Protein 6D40 (pdb70)

Organism: Homo sapiens (NCBI:txid9606)

Sequence (260 aa):
PSFDCGKPQVEPKKCPVVGGCCVAHPHSWPWQVSLRTRFGMMHFCGGTLISPEWVLTAAHCLEKSPRPSSYKVIILGAHQEVNLEPHVVQEIEVSRLFLEPTRKDIALLKLSSSPAVITDKVIPACLPSPNYVVADRTECFITGWGETQGTFGAGLLKEAQLPVIENKVCCNRYEFLNGRVQSTELCAGHLAGGTDSCQGDSGGPLVCFEKDKYILQGVTSWGLGCARPNKPGVYVRVSRFVTWIEGVMMRNNGRCYKSIPPICFPD

Solvent-accessible surface area: 10588 Å² total; per-residue (Å²): 167,111,58,97,47,0,70,12,92,60,126,23,72,72,13,151,0,8,12,24,26,24,2,75,64,35,0,5,5,0,5,0,0,0,14,49,106,192,29,126,10,23,0,1,0,0,0,16,27,54,65,11,0,0,0,0,13,10,3,11,126,93,22,129,39,38,54,29,2,38,0,1,1,9,9,22,65,30,82,113,61,40,145,80,32,35,107,14,80,1,46,117,31,31,96,12,93,92,225,62,21,0,0,0,0,44,3,63,56,78,5,97,46,44,66,74,4,0,14,3,5,47,9,69,72,92,88,101,7,64,60,131,46,83,1,22,2,2,1,7,6,85,10,96,81,48,134,13,78,29,52,3,2,0,0,42,0,0,2,5,75,29,80,25,0,40,124,176,91,20,0,71,57,70,10,87,74,12,18,1,0,0,3,76,65,88,15,41,28,4,1,0,34,0,1,0,0,0,0,0,0,1,106,59,103,84,69,19,12,0,3,0,0,1,0,2,1,10,14,7,13,121,86,62,52,3,0,0,0,3,17,0,1,101,9,2,97,49,0,79,13,15,48,175,111,70,31,47,24,33,0,5,76,107,61,56,73,83,148,70

Structure (mmCIF, N/CA/C/O backbone):
data_6D40
#
_entry.id   6D40
#
_cell.length_a   85.318
_cell.length_b   41.754
_cell.length_c   78.996
_cell.angle_alpha   90.000
_cell.angle_beta   109.570
_cell.angle_gamma   90.000
#
_symmetry.space_group_name_H-M   'C 1 2 1'
#
loop_
_entity.id
_entity.type
_entity.pdbx_description
1 polymer Plasminogen
2 polymer 'Trypsin inhibitor 1'
3 non-polymer 'SULFATE ION'
4 water water
#
loop_
_atom_site.group_PDB
_atom_site.id
_atom_site.type_symbol
_atom_site.label_atom_id
_atom_site.label_alt_id
_atom_site.label_comp_id
_atom_site.label_asym_id
_atom_site.label_entity_id
_atom_site.label_seq_id
_atom_site.pdbx_PDB_ins_code
_atom_site.Cartn_x
_atom_site.Cartn_y
_atom_site.Cartn_z
_atom_site.occupancy
_atom_site.B_iso_or_equiv
_atom_site.auth_seq_id
_atom_site.auth_comp_id
_atom_site.auth_asym_id
_atom_site.auth_atom_id
_atom_site.pdbx_PDB_model_num
ATOM 1 N N . PRO A 1 1 ? 43.127 11.806 68.764 1.00 63.55 544 PRO A N 1
ATOM 2 C CA . PRO A 1 1 ? 44.178 12.534 69.483 1.00 61.35 544 PRO A CA 1
ATOM 3 C C . PRO A 1 1 ? 44.146 12.238 70.977 1.00 58.28 544 PRO A C 1
ATOM 4 O O . PRO A 1 1 ? 44.065 13.167 71.780 1.00 57.70 544 PRO A O 1
ATOM 8 N N . SER A 1 2 ? 44.205 10.960 71.338 1.00 50.64 545 SER A N 1
ATOM 9 C CA . SER A 1 2 ? 44.139 10.529 72.726 1.00 48.95 545 SER A CA 1
ATOM 10 C C . SER A 1 2 ? 45.533 10.217 73.258 1.00 44.42 545 SER A C 1
ATOM 11 O O . SER A 1 2 ? 46.465 9.935 72.502 1.00 42.63 545 SER A O 1
ATOM 14 N N . PHE A 1 3 ? 45.662 10.265 74.583 1.00 32.79 546 PHE A N 1
ATOM 15 C CA . PHE A 1 3 ? 46.951 10.100 75.245 1.00 30.23 546 PHE A CA 1
ATOM 16 C C . PHE A 1 3 ? 46.805 9.098 76.380 1.00 29.11 546 PHE A C 1
ATOM 17 O O . PHE A 1 3 ? 46.033 9.330 77.316 1.00 29.60 546 PHE A O 1
ATOM 25 N N . ASP A 1 4 ? 47.545 7.993 76.298 1.00 29.95 547 ASP A N 1
ATOM 26 C CA . ASP A 1 4 ? 47.520 6.980 77.347 1.00 29.68 547 ASP A CA 1
ATOM 27 C C . ASP A 1 4 ? 48.106 7.522 78.646 1.00 28.37 547 ASP A C 1
ATOM 28 O O . ASP A 1 4 ? 48.994 8.379 78.649 1.00 26.88 547 ASP A O 1
ATOM 33 N N . CYS A 1 5 ? 47.614 6.992 79.762 1.00 25.79 548 CYS A N 1
ATOM 34 C CA . CYS A 1 5 ? 48.136 7.412 81.056 1.00 24.50 548 CYS A CA 1
ATOM 35 C C . CYS A 1 5 ? 49.617 7.089 81.173 1.00 24.47 548 CYS A C 1
ATOM 36 O O . CYS A 1 5 ? 50.114 6.121 80.596 1.00 25.53 548 CYS A O 1
ATOM 39 N N . GLY A 1 6 ? 50.319 7.902 81.960 1.00 19.90 549 GLY A N 1
ATOM 40 C CA . GLY A 1 6 ? 51.679 7.589 82.352 1.00 19.07 549 GLY A CA 1
ATOM 41 C C . GLY A 1 6 ? 52.755 7.843 81.325 1.00 18.88 549 GLY A C 1
ATOM 42 O O . GLY A 1 6 ? 53.933 7.594 81.622 1.00 18.57 549 GLY A O 1
ATOM 43 N N . LYS A 1 7 ? 52.407 8.347 80.144 1.00 20.24 550 LYS A N 1
ATOM 44 C CA . LYS A 1 7 ? 53.374 8.526 79.057 1.00 20.55 550 LYS A CA 1
ATOM 45 C C . LYS A 1 7 ? 53.552 9.996 78.709 1.00 19.79 550 LYS A C 1
ATOM 46 O O . LYS A 1 7 ? 52.765 10.558 77.924 1.00 20.85 550 LYS A O 1
ATOM 52 N N . PRO A 1 8 ? 54.565 10.658 79.261 1.00 19.14 551 PRO A N 1
ATOM 53 C CA . PRO A 1 8 ? 54.791 12.069 78.937 1.00 18.58 551 PRO A CA 1
ATOM 54 C C . PRO A 1 8 ? 55.088 12.255 77.455 1.00 19.46 551 PRO A C 1
ATOM 55 O O . PRO A 1 8 ? 55.677 11.393 76.802 1.00 20.19 551 PRO A O 1
ATOM 59 N N . GLN A 1 9 ? 54.659 13.399 76.930 1.00 19.36 552 GLN A N 1
ATOM 60 C CA . GLN A 1 9 ? 54.904 13.769 75.543 1.00 20.95 552 GLN A CA 1
ATOM 61 C C . GLN A 1 9 ? 56.145 14.635 75.387 1.00 21.01 552 GLN A C 1
ATOM 62 O O . GLN A 1 9 ? 56.524 14.962 74.251 1.00 22.61 552 GLN A O 1
ATOM 68 N N . VAL A 1 10 ? 56.751 15.034 76.503 1.00 19.73 553 VAL A N 1
ATOM 69 C CA . VAL A 1 10 ? 58.105 15.580 76.560 1.00 19.77 553 VAL A CA 1
ATOM 70 C C . VAL A 1 10 ? 58.859 14.661 77.507 1.00 18.98 553 VAL A C 1
ATOM 71 O O . VAL A 1 10 ? 58.401 14.416 78.627 1.00 17.63 553 VAL A O 1
ATOM 75 N N . GLU A 1 11 ? 59.966 14.105 77.053 1.00 20.87 554 GLU A N 1
ATOM 76 C CA . GLU A 1 11 ? 60.649 13.098 77.861 1.00 20.95 554 GLU A CA 1
ATOM 77 C C . GLU A 1 11 ? 61.269 13.754 79.088 1.00 19.79 554 GLU A C 1
ATOM 78 O O . GLU A 1 11 ? 61.920 14.800 78.960 1.00 19.85 554 GLU A O 1
ATOM 84 N N . PRO A 1 12 ? 61.086 13.185 80.283 1.00 17.91 555 PRO A N 1
ATOM 85 C CA . PRO A 1 12 ? 61.703 13.769 81.482 1.00 17.20 555 PRO A CA 1
ATOM 86 C C . PRO A 1 12 ? 63.221 13.814 81.391 1.00 18.68 555 PRO A C 1
ATOM 87 O O . PRO A 1 12 ? 63.863 12.903 80.860 1.00 20.22 555 PRO A O 1
ATOM 91 N N . LYS A 1 13 ? 63.780 14.888 81.946 1.00 21.30 556 LYS A N 1
ATOM 92 C CA . LYS A 1 13 ? 65.218 15.005 82.141 1.00 22.89 556 LYS A CA 1
ATOM 93 C C . LYS A 1 13 ? 65.699 13.894 83.068 1.00 25.47 556 LYS A C 1
ATOM 94 O O . LYS A 1 13 ? 65.012 13.515 84.022 1.00 25.45 556 LYS A O 1
ATOM 100 N N . LYS A 1 14 ? 66.894 13.373 82.778 1.00 37.27 557 LYS A N 1
ATOM 101 C CA . LYS A 1 14 ? 67.434 12.240 83.530 1.00 43.91 557 LYS A CA 1
ATOM 102 C C . LYS A 1 14 ? 67.628 12.589 85.003 1.00 45.04 557 LYS A C 1
ATOM 103 O O . LYS A 1 14 ? 67.017 11.974 85.885 1.00 48.52 557 LYS A O 1
ATOM 105 N N . CYS A 1 15 ? 68.495 13.565 85.287 1.00 55.30 558 CYS A N 1
ATOM 106 C CA . CYS A 1 15 ? 68.689 14.122 86.622 1.00 56.66 558 CYS A CA 1
ATOM 107 C C . CYS A 1 15 ? 69.125 13.071 87.639 1.00 61.54 558 CYS A C 1
ATOM 108 O O . CYS A 1 15 ? 68.444 12.884 88.655 1.00 65.36 558 CYS A O 1
ATOM 111 N N . PRO A 1 16 ? 70.248 12.369 87.421 1.00 42.21 559 PRO A N 1
ATOM 112 C CA . PRO A 1 16 ? 70.657 11.383 88.428 1.00 43.84 559 PRO A CA 1
ATOM 113 C C . PRO A 1 16 ? 71.167 12.039 89.710 1.00 44.42 559 PRO A C 1
ATOM 114 O O . PRO A 1 16 ? 72.293 12.534 89.725 1.00 45.88 559 PRO A O 1
ATOM 118 N N . VAL A 1 19 ? 61.063 21.128 96.256 1.00 17.33 562 VAL A N 1
ATOM 119 C CA . VAL A 1 19 ? 62.051 20.076 96.078 1.00 18.05 562 VAL A CA 1
ATOM 120 C C . VAL A 1 19 ? 63.442 20.632 96.373 1.00 18.42 562 VAL A C 1
ATOM 121 O O . VAL A 1 19 ? 63.854 21.623 95.767 1.00 18.36 562 VAL A O 1
ATOM 125 N N . VAL A 1 20 ? 64.153 19.999 97.315 1.00 17.60 563 VAL A N 1
ATOM 126 C CA . VAL A 1 20 ? 65.532 20.350 97.651 1.00 19.22 563 VAL A CA 1
ATOM 127 C C . VAL A 1 20 ? 66.462 19.492 96.804 1.00 20.14 563 VAL A C 1
ATOM 128 O O . VAL A 1 20 ? 66.306 18.269 96.748 1.00 20.92 563 VAL A O 1
ATOM 132 N N . GLY A 1 21 ? 67.426 20.116 96.148 1.00 22.95 564 GLY A N 1
ATOM 133 C CA . GLY A 1 21 ? 68.271 19.363 95.244 1.00 24.16 564 GLY A CA 1
ATOM 134 C C . GLY A 1 21 ? 67.520 19.036 93.963 1.00 22.82 564 GLY A C 1
ATOM 135 O O . GLY A 1 21 ? 66.527 19.677 93.609 1.00 21.47 564 GLY A O 1
ATOM 136 N N . GLY A 1 22 ? 67.998 18.005 93.270 1.00 22.41 565 GLY A N 1
ATOM 137 C CA . GLY A 1 22 ? 67.372 17.636 92.013 1.00 21.38 565 GLY A CA 1
ATOM 138 C C . GLY A 1 22 ? 67.620 18.666 90.924 1.00 21.01 565 GLY A C 1
ATOM 139 O O . GLY A 1 22 ? 68.635 19.366 90.909 1.00 22.49 565 GLY A O 1
ATOM 140 N N . CYS A 1 23 ? 66.672 18.759 89.988 1.00 21.70 566 CYS A N 1
ATOM 141 C CA A CYS A 1 23 ? 66.801 19.637 88.828 0.52 22.72 566 CYS A CA 1
ATOM 142 C CA B CYS A 1 23 ? 66.816 19.713 88.904 0.48 22.63 566 CYS A CA 1
ATOM 143 C C . CYS A 1 23 ? 65.446 20.242 88.504 1.00 20.92 566 CYS A C 1
ATOM 144 O O . CYS A 1 23 ? 64.411 19.789 88.991 1.00 20.02 566 CYS A O 1
ATOM 149 N N . VAL A 1 24 ? 65.460 21.244 87.633 1.00 21.02 567 VAL A N 1
ATOM 150 C CA . VAL A 1 24 ? 64.229 21.780 87.062 1.00 19.24 567 VAL A CA 1
ATOM 151 C C . VAL A 1 24 ? 63.789 20.852 85.937 1.00 19.21 567 VAL A C 1
ATOM 152 O O . VAL A 1 24 ? 64.596 20.480 85.077 1.00 19.34 567 VAL A O 1
ATOM 156 N N . ALA A 1 25 ? 62.512 20.477 85.929 1.00 17.10 568 ALA A N 1
ATOM 157 C CA . ALA A 1 25 ? 62.014 19.582 84.891 1.00 16.28 568 ALA A CA 1
ATOM 158 C C . ALA A 1 25 ? 61.968 20.283 83.532 1.00 17.95 568 ALA A C 1
ATOM 159 O O . ALA A 1 25 ? 61.878 21.509 83.434 1.00 18.34 568 ALA A O 1
ATOM 161 N N . HIS A 1 26 ? 62.040 19.479 82.472 1.00 17.34 569 HIS A N 1
ATOM 162 C CA . HIS A 1 26 ? 61.630 19.961 81.161 1.00 18.19 569 HIS A CA 1
ATOM 163 C C . HIS A 1 26 ? 60.152 20.337 81.236 1.00 17.38 569 HIS A C 1
ATOM 164 O O . HIS A 1 26 ? 59.346 19.553 81.758 1.00 16.85 569 HIS A O 1
ATOM 171 N N . PRO A 1 27 ? 59.752 21.497 80.724 1.00 17.24 570 PRO A N 1
ATOM 172 C CA . PRO A 1 27 ? 58.328 21.862 80.812 1.00 17.61 570 PRO A CA 1
ATOM 173 C C . PRO A 1 27 ? 57.446 20.804 80.170 1.00 16.68 570 PRO A C 1
ATOM 174 O O . PRO A 1 27 ? 57.722 20.314 79.072 1.00 17.06 570 PRO A O 1
ATOM 178 N N . HIS A 1 28 ? 56.383 20.441 80.887 1.00 16.72 571 HIS A N 1
ATOM 179 C CA . HIS A 1 28 ? 55.356 19.507 80.431 1.00 16.58 571 HIS A CA 1
ATOM 180 C C . HIS A 1 28 ? 55.830 18.062 80.370 1.00 16.62 571 HIS A C 1
ATOM 181 O O . HIS A 1 28 ? 55.154 17.210 79.786 1.00 16.79 571 HIS A O 1
ATOM 188 N N . SER A 1 29 ? 56.955 17.746 81.012 1.00 13.19 572 SER A N 1
ATOM 189 C CA . SER A 1 29 ? 57.397 16.361 81.066 1.00 14.25 572 SER A CA 1
ATOM 190 C C . SER A 1 29 ? 56.762 15.573 82.204 1.00 13.02 572 SER A C 1
ATOM 191 O O . SER A 1 29 ? 56.943 14.353 82.282 1.00 13.19 572 SER A O 1
ATOM 194 N N . TRP A 1 30 ? 55.973 16.228 83.054 1.00 11.50 573 TRP A N 1
ATOM 195 C CA . TRP A 1 30 ? 55.239 15.567 84.130 1.00 11.22 573 TRP A CA 1
ATOM 196 C C . TRP A 1 30 ? 53.794 16.027 84.039 1.00 11.36 573 TRP A C 1
ATOM 197 O O . TRP A 1 30 ? 53.293 16.775 84.892 1.00 11.46 573 TRP A O 1
ATOM 208 N N . PRO A 1 31 ? 53.084 15.582 83.005 1.00 12.81 574 PRO A N 1
ATOM 209 C CA . PRO A 1 31 ? 51.807 16.229 82.649 1.00 12.51 574 PRO A CA 1
ATOM 210 C C . PRO A 1 31 ? 50.660 15.937 83.593 1.00 13.17 574 PRO A C 1
ATOM 211 O O . PRO A 1 31 ? 49.591 16.552 83.441 1.00 13.53 574 PRO A O 1
ATOM 215 N N . TRP A 1 32 ? 50.827 15.016 84.538 1.00 11.23 575 TRP A N 1
ATOM 216 C CA . TRP A 1 32 ? 49.834 14.772 85.572 1.00 11.11 575 TRP A CA 1
ATOM 217 C C . TRP A 1 32 ? 50.035 15.643 86.800 1.00 11.13 575 TRP A C 1
ATOM 218 O O . TRP A 1 32 ? 49.203 15.585 87.710 1.00 11.44 575 TRP A O 1
ATOM 229 N N . GLN A 1 33 ? 51.103 16.431 86.865 1.00 10.03 576 GLN A N 1
ATOM 230 C CA . GLN A 1 33 ? 51.365 17.221 88.060 1.00 10.29 576 GLN A CA 1
ATOM 231 C C . GLN A 1 33 ? 50.337 18.344 88.168 1.00 11.53 576 GLN A C 1
ATOM 232 O O . GLN A 1 33 ? 50.115 19.096 87.214 1.00 12.61 576 GLN A O 1
ATOM 238 N N . VAL A 1 34 ? 49.735 18.474 89.350 1.00 11.87 577 VAL A N 1
ATOM 239 C CA . VAL A 1 34 ? 48.734 19.488 89.654 1.00 13.55 577 VAL A CA 1
ATOM 240 C C . VAL A 1 34 ? 49.342 20.476 90.641 1.00 14.35 577 VAL A C 1
ATOM 241 O O . VAL A 1 34 ? 50.128 20.094 91.513 1.00 14.36 577 VAL A O 1
ATOM 245 N N . SER A 1 35 ? 48.948 21.742 90.529 1.00 14.24 578 SER A N 1
ATOM 246 C CA . SER A 1 35 ? 49.136 22.727 91.592 1.00 14.38 578 SER A CA 1
ATOM 247 C C . SER A 1 35 ? 47.792 22.985 92.259 1.00 14.52 578 SER A C 1
ATOM 248 O O . SER A 1 35 ? 46.809 23.314 91.587 1.00 15.19 578 SER A O 1
ATOM 251 N N . LEU A 1 36 ? 47.739 22.827 93.574 1.00 17.05 579 LEU A N 1
ATOM 252 C CA . LEU A 1 36 ? 46.515 23.054 94.323 1.00 16.80 579 LEU A CA 1
ATOM 253 C C . LEU A 1 36 ? 46.596 24.427 94.976 1.00 17.99 579 LEU A C 1
ATOM 254 O O . LEU A 1 36 ? 47.622 24.780 95.565 1.00 17.61 579 LEU A O 1
ATOM 259 N N . ARG A 1 37 ? 45.536 25.221 94.823 1.00 19.66 580 ARG A N 1
ATOM 260 C CA . ARG A 1 37 ? 45.532 26.595 95.306 1.00 20.46 580 ARG A CA 1
ATOM 261 C C . ARG A 1 37 ? 44.205 26.884 95.983 1.00 21.01 580 ARG A C 1
ATOM 262 O O . ARG A 1 37 ? 43.211 26.196 95.753 1.00 21.00 580 ARG A O 1
ATOM 270 N N . THR A 1 38 ? 44.194 27.918 96.818 1.00 25.34 581 THR A N 1
ATOM 271 C CA . THR A 1 38 ? 42.927 28.426 97.322 1.00 26.74 581 THR A CA 1
ATOM 272 C C . THR A 1 38 ? 42.292 29.330 96.268 1.00 27.98 581 THR A C 1
ATOM 273 O O . THR A 1 38 ? 42.850 29.551 95.192 1.00 28.59 581 THR A O 1
ATOM 277 N N . ARG A 1 39 ? 41.110 29.868 96.581 1.00 34.73 582 ARG A N 1
ATOM 278 C CA . ARG A 1 39 ? 40.329 30.580 95.571 1.00 36.65 582 ARG A CA 1
ATOM 279 C C . ARG A 1 39 ? 41.063 31.809 95.044 1.00 37.80 582 ARG A C 1
ATOM 280 O O . ARG A 1 39 ? 41.072 32.065 93.834 1.00 38.50 582 ARG A O 1
ATOM 288 N N . PHE A 1 40 ? 41.684 32.583 95.932 1.00 40.95 583 PHE A N 1
ATOM 289 C CA . PHE A 1 40 ? 42.479 33.735 95.527 1.00 44.92 583 PHE A CA 1
ATOM 290 C C . PHE A 1 40 ? 43.941 33.590 95.924 1.00 46.12 583 PHE A C 1
ATOM 291 O O . PHE A 1 40 ? 44.701 34.560 95.828 1.00 48.53 583 PHE A O 1
ATOM 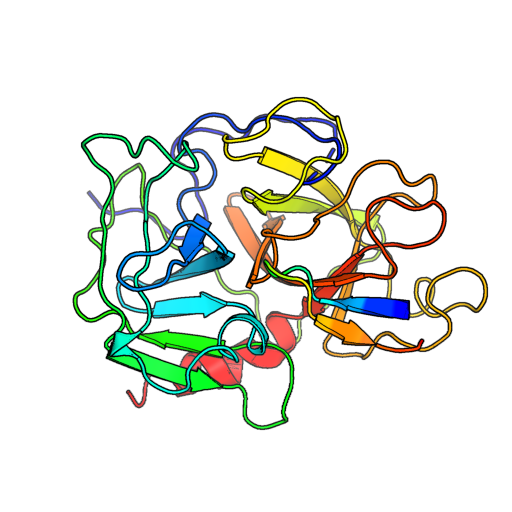299 N N . GLY A 1 41 ? 44.354 32.403 96.366 1.00 42.37 584 GLY A N 1
ATOM 300 C CA . GLY A 1 41 ? 45.673 32.206 96.914 1.00 41.94 584 GLY A CA 1
ATOM 301 C C . GLY A 1 41 ? 46.640 31.577 95.926 1.00 39.05 584 GLY A C 1
ATOM 302 O O . GLY A 1 41 ? 46.306 31.202 94.804 1.00 36.32 584 GLY A O 1
ATOM 303 N N . MET A 1 42 ? 47.875 31.463 96.384 1.00 39.75 585 MET A N 1
ATOM 304 C CA A MET A 1 42 ? 48.938 30.920 95.565 0.50 38.23 585 MET A CA 1
ATOM 305 C CA B MET A 1 42 ? 48.947 30.921 95.575 0.50 38.23 585 MET A CA 1
ATOM 306 C C . MET A 1 42 ? 49.039 29.411 95.767 1.00 34.81 585 MET A C 1
ATOM 307 O O . MET A 1 42 ? 48.236 28.790 96.471 1.00 34.79 585 MET A O 1
ATOM 316 N N . HIS A 1 43 ? 50.029 28.817 95.123 1.00 24.57 586 HIS A N 1
ATOM 317 C CA . HIS A 1 43 ? 50.286 27.397 95.267 1.00 22.53 586 HIS A CA 1
ATOM 318 C C . HIS A 1 43 ? 50.596 27.054 96.723 1.00 22.53 586 HIS A C 1
ATOM 319 O O . HIS A 1 43 ? 51.394 27.734 97.374 1.00 23.69 586 HIS A O 1
ATOM 326 N N . PHE A 1 44 ? 49.975 25.986 97.234 1.00 23.26 587 PHE A N 1
ATOM 327 C CA . PHE A 1 44 ? 50.281 25.512 98.588 1.00 22.37 587 PHE A CA 1
ATOM 328 C C . PHE A 1 44 ? 50.463 24.000 98.709 1.00 21.83 587 PHE A C 1
ATOM 329 O O . PHE A 1 44 ? 50.954 23.543 99.750 1.00 22.67 587 PHE A O 1
ATOM 337 N N . CYS A 1 45 ? 50.074 23.212 97.708 1.00 17.12 588 CYS A N 1
ATOM 338 C CA . CYS A 1 45 ? 50.219 21.763 97.715 1.00 17.12 588 CYS A CA 1
ATOM 339 C C . CYS A 1 45 ? 50.206 21.304 96.265 1.00 15.94 588 CYS A C 1
ATOM 340 O O . CYS A 1 45 ? 49.770 22.033 95.372 1.00 16.33 588 CYS A O 1
ATOM 343 N N . GLY A 1 46 ? 50.702 20.088 96.038 1.00 12.38 589 GLY A N 1
ATOM 344 C CA . GLY A 1 46 ? 50.578 19.431 94.754 1.00 12.02 589 GLY A CA 1
ATOM 345 C C . GLY A 1 46 ? 49.447 18.406 94.710 1.00 11.90 589 GLY A C 1
ATOM 346 O O . GLY A 1 46 ? 48.687 18.211 95.658 1.00 12.04 589 GLY A O 1
ATOM 347 N N . GLY A 1 47 ? 49.324 17.771 93.551 1.00 11.57 590 GLY A N 1
ATOM 348 C CA . GLY A 1 47 ? 48.390 16.678 93.331 1.00 10.68 590 GLY A CA 1
ATOM 349 C C . GLY A 1 47 ? 48.752 15.979 92.038 1.00 9.64 590 GLY A C 1
ATOM 350 O O . GLY A 1 47 ? 49.673 16.387 91.321 1.00 10.18 590 GLY A O 1
ATOM 351 N N . THR A 1 48 ? 48.033 14.895 91.756 1.00 12.11 591 THR A N 1
ATOM 352 C CA . THR A 1 48 ? 48.256 14.099 90.551 1.00 11.62 591 THR A CA 1
ATOM 353 C C . THR A 1 48 ? 46.917 13.867 89.866 1.00 11.33 591 THR A C 1
ATOM 354 O O . THR A 1 48 ? 45.981 13.331 90.479 1.00 11.47 591 THR A O 1
ATOM 358 N N . LEU A 1 49 ? 46.824 14.264 88.602 1.00 12.69 592 LEU A N 1
ATOM 359 C CA . LEU A 1 49 ? 45.649 13.944 87.804 1.00 12.82 592 LEU A CA 1
ATOM 360 C C . LEU A 1 49 ? 45.641 12.447 87.538 1.00 13.24 592 LEU A C 1
ATOM 361 O O . LEU A 1 49 ? 46.626 11.893 87.040 1.00 13.34 592 LEU A O 1
ATOM 366 N N . ILE A 1 50 ? 44.537 11.781 87.869 1.00 15.70 593 ILE A N 1
ATOM 367 C CA . ILE A 1 50 ? 44.420 10.347 87.637 1.00 15.98 593 ILE A CA 1
ATOM 368 C C . ILE A 1 50 ? 43.336 9.990 86.634 1.00 16.76 593 ILE A C 1
ATOM 369 O O . ILE A 1 50 ? 43.283 8.837 86.186 1.00 17.71 593 ILE A O 1
ATOM 374 N N . SER A 1 51 ? 42.493 10.941 86.252 1.00 17.92 594 SER A N 1
ATOM 375 C CA . SER A 1 51 ? 41.503 10.804 85.192 1.00 18.50 594 SER A CA 1
ATOM 376 C C . SER A 1 51 ? 40.990 12.212 84.911 1.00 18.95 594 SER A C 1
ATOM 377 O O . SER A 1 51 ? 41.314 13.135 85.660 1.00 19.23 594 SER A O 1
ATOM 380 N N . PRO A 1 52 ? 40.225 12.445 83.841 1.00 19.95 595 PRO A N 1
ATOM 381 C CA . PRO A 1 52 ? 39.822 13.832 83.549 1.00 20.83 595 PRO A CA 1
ATOM 382 C C . PRO A 1 52 ? 39.099 14.547 84.688 1.00 20.81 595 PRO A C 1
ATOM 383 O O . PRO A 1 52 ? 39.261 15.763 84.837 1.00 21.73 595 PRO A O 1
ATOM 387 N N . GLU A 1 53 ? 38.338 13.849 85.522 1.00 21.21 596 GLU A N 1
ATOM 388 C CA . GLU A 1 53 ? 37.586 14.528 86.568 1.00 21.54 596 GLU A CA 1
ATOM 389 C C . GLU A 1 53 ? 38.184 14.376 87.960 1.00 20.20 596 GLU A C 1
ATOM 390 O O . GLU A 1 53 ? 37.576 14.855 88.923 1.00 21.32 596 GLU A O 1
ATOM 396 N N . TRP A 1 54 ? 39.343 13.736 88.106 1.00 16.51 597 TRP A N 1
ATOM 397 C CA . TRP A 1 54 ? 39.792 13.323 89.432 1.00 16.16 597 TRP A CA 1
ATOM 398 C C . TRP A 1 54 ? 41.265 13.626 89.667 1.00 14.51 597 TRP A C 1
ATOM 399 O O . TRP A 1 54 ? 42.125 13.278 88.849 1.00 14.79 597 TRP A O 1
ATOM 410 N N . VAL A 1 55 ? 41.549 14.234 90.820 1.00 13.87 598 VAL A N 1
ATOM 411 C CA . VAL A 1 55 ? 42.903 14.540 91.259 1.00 13.82 598 VAL A CA 1
ATOM 412 C C . VAL A 1 55 ? 43.136 13.869 92.610 1.00 13.16 598 VAL A C 1
ATOM 413 O O . VAL A 1 55 ? 42.284 13.942 93.502 1.00 13.51 598 VAL A O 1
ATOM 417 N N . LEU A 1 56 ? 44.268 13.194 92.748 1.00 12.58 599 LEU A N 1
ATOM 418 C CA . LEU A 1 56 ? 44.681 12.602 94.016 1.00 12.45 599 LEU A CA 1
ATOM 419 C C . LEU A 1 56 ? 45.655 13.541 94.709 1.00 13.13 599 LEU A C 1
ATOM 420 O O . LEU A 1 56 ? 46.600 14.029 94.084 1.00 12.91 599 LEU A O 1
ATOM 425 N N . THR A 1 57 ? 45.455 13.757 96.004 1.00 13.45 600 THR A N 1
ATOM 426 C CA . THR A 1 57 ? 46.328 14.627 96.792 1.00 13.62 600 THR A CA 1
ATOM 427 C C . THR A 1 57 ? 46.482 14.031 98.190 1.00 14.24 600 THR A C 1
ATOM 428 O O . THR A 1 57 ? 46.013 12.924 98.472 1.00 14.25 600 THR A O 1
ATOM 432 N N . ALA A 1 58 ? 47.163 14.769 99.068 1.00 14.12 601 ALA A N 1
ATOM 433 C CA . ALA A 1 58 ? 47.292 14.395 100.471 1.00 14.55 601 ALA A CA 1
ATOM 434 C C . ALA A 1 58 ? 46.139 15.001 101.254 1.00 15.44 601 ALA A C 1
ATOM 435 O O . ALA A 1 58 ? 45.760 16.154 101.033 1.00 15.66 601 ALA A O 1
ATOM 437 N N . ALA A 1 59 ? 45.599 14.220 102.190 1.00 16.26 602 ALA A N 1
ATOM 438 C CA . ALA A 1 59 ? 44.466 14.692 102.980 1.00 16.80 602 ALA A CA 1
ATOM 439 C C . ALA A 1 59 ? 44.805 15.935 103.800 1.00 17.84 602 ALA A C 1
ATOM 440 O O . ALA A 1 59 ? 43.943 16.795 104.005 1.00 19.13 602 ALA A O 1
ATOM 442 N N . HIS A 1 60 ? 46.049 16.063 104.276 1.00 17.66 603 HIS A N 1
ATOM 443 C CA . HIS A 1 60 ? 46.367 1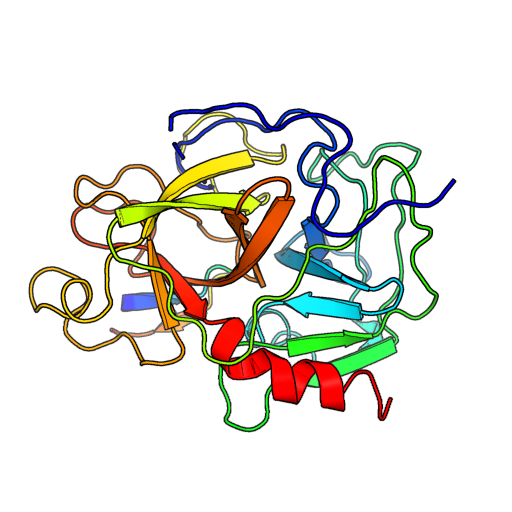7.223 105.105 1.00 18.94 603 HIS A CA 1
ATOM 444 C C . HIS A 1 60 ? 46.361 18.529 104.316 1.00 19.69 603 HIS A C 1
ATOM 445 O O . HIS A 1 60 ? 46.271 19.600 104.929 1.00 20.55 603 HIS A O 1
ATOM 452 N N . CYS A 1 61 ? 46.436 18.461 102.983 1.00 19.46 604 CYS A N 1
ATOM 453 C CA . CYS A 1 61 ? 46.307 19.641 102.138 1.00 19.59 604 CYS A CA 1
ATOM 454 C C . CYS A 1 61 ? 44.903 20.228 102.183 1.00 21.36 604 CYS A C 1
ATOM 455 O O . CYS A 1 61 ? 44.682 21.317 101.638 1.00 22.82 604 CYS A O 1
ATOM 458 N N . LEU A 1 62 ? 43.949 19.529 102.784 1.00 20.97 605 LEU A N 1
ATOM 459 C CA . LEU A 1 62 ? 42.569 19.994 102.833 1.00 21.60 605 LEU A CA 1
ATOM 460 C C . LEU A 1 62 ? 42.152 20.470 104.215 1.00 25.18 605 LEU A C 1
ATOM 461 O O . LEU A 1 62 ? 40.962 20.655 104.459 1.00 25.58 605 LEU A O 1
ATOM 466 N N . GLU A 1 63 ? 43.098 20.686 105.121 1.00 34.24 606 GLU A N 1
ATOM 467 C CA . GLU A 1 63 ? 42.699 21.046 106.473 1.00 37.97 606 GLU A CA 1
ATOM 468 C C . GLU A 1 63 ? 42.409 22.533 106.651 1.00 39.67 606 GLU A C 1
ATOM 469 O O . GLU A 1 63 ? 41.818 22.910 107.666 1.00 43.48 606 GLU A O 1
ATOM 475 N N . LYS A 1 64 ? 42.781 23.382 105.690 1.00 37.22 607 LYS A N 1
ATOM 476 C CA . LYS A 1 64 ? 42.430 24.796 105.796 1.00 39.30 607 LYS A CA 1
ATOM 477 C C . LYS A 1 64 ? 40.927 25.012 105.672 1.00 37.87 607 LYS A C 1
ATOM 478 O O . LYS A 1 64 ? 40.387 25.959 106.258 1.00 41.28 607 LYS A O 1
ATOM 480 N N . SER A 1 65 ? 40.236 24.143 104.939 1.00 30.18 608 SER A N 1
ATOM 481 C CA . SER A 1 65 ? 38.809 24.332 104.716 1.00 31.54 608 SER A CA 1
ATOM 482 C C . SER A 1 65 ? 38.137 23.031 104.292 1.00 29.63 608 SER A C 1
ATOM 483 O O . SER A 1 65 ? 38.635 22.337 103.400 1.00 28.15 608 SER A O 1
ATOM 486 N N . PRO A 1 66 ? 37.001 22.671 104.896 1.00 29.27 609 PRO A N 1
ATOM 487 C CA . PRO A 1 66 ? 36.272 21.474 104.463 1.00 28.67 609 PRO A CA 1
ATOM 488 C C . PRO A 1 66 ? 35.385 21.696 103.245 1.00 28.76 609 PRO A C 1
ATOM 489 O O . PRO A 1 66 ? 34.707 20.754 102.821 1.00 28.56 609 PRO A O 1
ATOM 493 N N . ARG A 1 67 ? 35.382 22.908 102.659 1.00 29.26 610 ARG A N 1
ATOM 494 C CA . ARG A 1 67 ? 34.485 23.250 101.556 1.00 29.83 610 ARG A CA 1
ATOM 495 C C . ARG A 1 67 ? 35.194 23.105 100.216 1.00 27.68 610 ARG A C 1
ATOM 496 O O . ARG A 1 67 ? 36.263 23.702 100.021 1.00 26.71 610 ARG A O 1
ATOM 498 N N . PRO A 1 68 ? 34.620 22.359 99.266 1.00 27.15 611 PRO A N 1
ATOM 499 C CA . PRO A 1 68 ? 35.264 22.226 97.943 1.00 25.37 611 PRO A CA 1
ATOM 500 C C . PRO A 1 68 ? 35.469 23.551 97.222 1.00 25.88 611 PRO A C 1
ATOM 501 O O . PRO A 1 68 ? 36.462 23.713 96.499 1.00 24.41 611 PRO A O 1
ATOM 505 N N . SER A 1 69 ? 34.569 24.514 97.409 1.00 29.64 612 SER A N 1
ATOM 506 C CA . SER A 1 69 ? 34.679 25.802 96.737 1.00 31.03 612 SER A CA 1
ATOM 507 C C . SER A 1 69 ? 35.919 26.581 97.147 1.00 30.00 612 SER A C 1
ATOM 508 O O . SER A 1 69 ? 36.241 27.583 96.498 1.00 30.93 612 SER A O 1
ATOM 511 N N . SER A 1 70 ? 36.610 26.159 98.206 1.00 29.11 613 SER A N 1
ATOM 512 C CA . SER A 1 70 ? 37.814 26.833 98.666 1.00 28.78 613 SER A CA 1
ATOM 513 C C . SER A 1 70 ? 39.023 26.520 97.807 1.00 26.54 613 SER A C 1
ATOM 514 O O . SER A 1 70 ? 40.076 27.127 98.021 1.00 26.36 613 SER A O 1
ATOM 517 N N . TYR A 1 71 ? 38.914 25.573 96.879 1.00 24.14 614 TYR A N 1
ATOM 518 C CA . TYR A 1 71 ? 40.084 25.026 96.204 1.00 22.17 614 TYR A CA 1
ATOM 519 C C . TYR A 1 71 ? 39.948 25.123 94.695 1.00 21.95 614 TYR A C 1
ATOM 520 O O . TYR A 1 71 ? 38.846 25.075 94.146 1.00 22.98 614 TYR A O 1
ATOM 529 N N . LYS A 1 72 ? 41.091 25.257 94.032 1.00 20.12 615 LYS A N 1
ATOM 530 C CA . LYS A 1 72 ? 41.151 25.201 92.580 1.00 20.00 615 LYS A CA 1
ATOM 531 C C . LYS A 1 72 ? 42.422 24.472 92.182 1.00 19.57 615 LYS A C 1
ATOM 532 O O . LYS A 1 72 ? 43.409 24.463 92.926 1.00 19.07 615 LYS A O 1
ATOM 538 N N . VAL A 1 73 ? 42.388 23.842 91.007 1.00 18.77 616 VAL A N 1
ATOM 539 C CA . VAL A 1 73 ? 43.514 23.068 90.507 1.00 18.57 616 VAL A CA 1
ATOM 540 C C . VAL A 1 73 ? 44.039 23.705 89.231 1.00 18.28 616 VAL A C 1
ATOM 541 O O . VAL A 1 73 ? 43.267 24.134 88.363 1.00 18.99 616 VAL A O 1
ATOM 545 N N . ILE A 1 74 ? 45.358 23.790 89.138 1.00 15.54 617 ILE A N 1
ATOM 546 C CA A ILE A 1 74 ? 46.044 24.284 87.951 0.50 15.59 617 ILE A CA 1
ATOM 547 C CA B ILE A 1 74 ? 46.052 24.290 87.959 0.50 15.59 617 ILE A CA 1
ATOM 548 C C . ILE A 1 74 ? 46.721 23.096 87.285 1.00 14.91 617 ILE A C 1
ATOM 549 O O . ILE A 1 74 ? 47.514 22.383 87.919 1.00 14.34 617 ILE A O 1
ATOM 558 N N . LEU A 1 75 ? 46.391 22.866 86.015 1.00 17.46 618 LEU A N 1
ATOM 559 C CA . LEU A 1 75 ? 46.916 21.756 85.233 1.00 16.24 618 LEU A CA 1
ATOM 560 C C . LEU A 1 75 ? 47.703 22.296 84.045 1.00 15.70 618 LEU A C 1
ATOM 561 O O . LEU A 1 75 ? 47.373 23.345 83.479 1.00 16.81 618 LEU A O 1
ATOM 566 N N . GLY A 1 76 ? 48.751 21.570 83.661 1.00 14.72 619 GLY A N 1
ATOM 567 C CA . GLY A 1 76 ? 49.587 21.954 82.530 1.00 15.04 619 GLY A CA 1
ATOM 568 C C . GLY A 1 76 ? 50.637 23.007 82.813 1.00 15.29 619 GLY A C 1
ATOM 569 O O . GLY A 1 76 ? 51.220 23.552 81.866 1.00 16.45 619 GLY A O 1
ATOM 570 N N . ALA A 1 77 ? 50.923 23.284 84.085 1.00 14.51 620 ALA A N 1
ATOM 571 C CA . ALA A 1 77 ? 51.779 24.402 84.447 1.00 15.84 620 ALA A CA 1
ATOM 572 C C . ALA A 1 77 ? 53.248 23.994 84.522 1.00 14.49 620 ALA A C 1
ATOM 573 O O . ALA A 1 77 ? 53.598 22.827 84.710 1.00 13.99 620 ALA A O 1
ATOM 575 N N . HIS A 1 78 ? 54.103 24.991 84.394 1.00 18.41 621 HIS A N 1
ATOM 576 C CA . HIS A 1 78 ? 55.518 24.858 84.699 1.00 17.81 621 HIS A CA 1
ATOM 577 C C . HIS A 1 78 ? 55.982 25.897 85.703 1.00 19.43 621 HIS A C 1
ATOM 578 O O . HIS A 1 78 ? 56.770 25.581 86.607 1.00 18.62 621 HIS A O 1
ATOM 585 N N . GLN A 1 79 ? 55.498 27.124 85.577 1.00 25.03 622 GLN A N 1
ATOM 586 C CA . GLN A 1 79 ? 55.799 28.166 86.542 1.00 25.80 622 GLN A CA 1
ATOM 587 C C . GLN A 1 79 ? 54.902 28.023 87.762 1.00 27.13 622 GLN A C 1
ATOM 588 O O . GLN A 1 79 ? 53.750 27.585 87.670 1.00 28.42 622 GLN A O 1
ATOM 594 N N . GLU A 1 80 ? 55.443 28.401 88.918 1.00 30.79 623 GLU A N 1
ATOM 595 C CA . GLU A 1 80 ? 54.652 28.387 90.141 1.00 33.09 623 GLU A CA 1
ATOM 596 C C . GLU A 1 80 ? 53.699 29.575 90.213 1.00 35.15 623 GLU A C 1
ATOM 597 O O . GLU A 1 80 ? 52.587 29.437 90.734 1.00 36.23 623 GLU A O 1
ATOM 603 N N . VAL A 1 81 ? 54.102 30.737 89.687 1.00 34.86 624 VAL A N 1
ATOM 604 C CA . VAL A 1 81 ? 53.363 31.985 89.851 1.00 36.83 624 VAL A CA 1
ATOM 605 C C . VAL A 1 81 ? 52.865 32.536 88.517 1.00 38.85 624 VAL A C 1
ATOM 606 O O . VAL A 1 81 ? 51.680 32.850 88.367 1.00 39.92 624 VAL A O 1
ATOM 610 N N . ASN A 1 82 ? 53.763 32.682 87.538 1.00 48.30 625 ASN A N 1
ATOM 611 C CA . ASN A 1 82 ? 53.404 33.258 86.238 1.00 51.45 625 ASN A CA 1
ATOM 612 C C . ASN A 1 82 ? 52.904 32.149 85.314 1.00 51.39 625 ASN A C 1
ATOM 613 O O . ASN A 1 82 ? 53.635 31.613 84.480 1.00 52.08 625 ASN A O 1
ATOM 618 N N . LEU A 1 83 ? 51.618 31.823 85.451 1.00 48.72 626 LEU A N 1
ATOM 619 C CA . LEU A 1 83 ? 51.045 30.710 84.700 1.00 47.13 626 LEU A CA 1
ATOM 620 C C . LEU A 1 83 ? 51.064 30.982 83.200 1.00 47.05 626 LEU A C 1
ATOM 621 O O . LEU A 1 83 ? 50.780 32.092 82.746 1.00 48.94 626 LEU A O 1
ATOM 626 N N . GLU A 1 84 ? 51.397 29.944 82.434 1.00 38.30 627 GLU A N 1
ATOM 627 C CA . GLU A 1 84 ? 51.462 30.045 80.989 1.00 39.66 627 GLU A CA 1
ATOM 628 C C . GLU A 1 84 ? 50.067 30.279 80.412 1.00 38.82 627 GLU A C 1
ATOM 629 O O . GLU A 1 84 ? 49.057 30.055 81.086 1.00 36.81 627 GLU A O 1
ATOM 631 N N . PRO A 1 85 ? 49.986 30.738 79.159 1.00 42.97 628 PRO A N 1
ATOM 632 C CA . PRO A 1 85 ? 48.663 31.008 78.572 1.00 42.49 628 PRO A CA 1
ATOM 633 C C . PRO A 1 85 ? 47.743 29.798 78.517 1.00 40.23 628 PRO A C 1
ATOM 634 O O . PRO A 1 85 ? 46.534 29.942 78.729 1.00 44.63 628 PRO A O 1
ATOM 638 N N . HIS A 1 86 ? 48.276 28.609 78.252 1.00 33.08 629 HIS A N 1
ATOM 639 C CA . HIS A 1 86 ? 47.454 27.439 77.969 1.00 32.80 629 HIS A CA 1
ATOM 640 C C . HIS A 1 86 ? 47.075 26.626 79.204 1.00 31.40 629 HIS A C 1
ATOM 641 O O . HIS A 1 86 ? 46.444 25.576 79.057 1.00 30.78 629 HIS A O 1
ATOM 643 N N . VAL A 1 87 ? 47.430 27.077 80.410 1.00 25.03 630 VAL A N 1
ATOM 644 C CA A VAL A 1 87 ? 47.144 26.287 81.602 0.50 23.62 630 VAL A CA 1
ATOM 645 C CA B VAL A 1 87 ? 47.148 26.315 81.622 0.50 23.63 630 VAL A CA 1
ATOM 646 C C . VAL A 1 87 ? 45.641 26.217 81.843 1.00 24.32 630 VAL A C 1
ATOM 647 O O . VAL A 1 87 ? 44.885 27.143 81.529 1.00 25.61 630 VAL A O 1
ATOM 654 N N . GLN A 1 88 ? 45.200 25.087 82.390 1.00 21.67 631 GLN A N 1
ATOM 655 C CA . GLN A 1 88 ? 43.805 24.875 82.743 1.00 21.76 631 GLN A CA 1
ATOM 656 C C . GLN A 1 88 ? 43.638 25.123 84.232 1.00 22.30 631 GLN A C 1
ATOM 657 O O . GLN A 1 88 ? 44.356 24.538 85.041 1.00 22.21 631 GLN A O 1
ATOM 663 N N . GLU A 1 89 ? 42.697 25.990 84.590 1.00 24.63 632 GLU A N 1
ATOM 664 C CA . GLU A 1 89 ? 42.349 26.251 85.980 1.00 24.35 632 GLU A CA 1
ATOM 665 C C . GLU A 1 89 ? 40.919 25.777 86.178 1.00 24.48 632 GLU A C 1
ATOM 666 O O . GLU A 1 89 ? 40.016 26.210 85.453 1.00 25.41 632 GLU A O 1
ATOM 672 N N . ILE A 1 90 ? 40.716 24.871 87.131 1.00 21.87 633 ILE A N 1
ATOM 673 C CA . ILE A 1 90 ? 39.425 24.212 87.316 1.00 21.68 633 ILE A CA 1
ATOM 674 C C . ILE A 1 90 ? 39.062 24.206 88.796 1.00 21.70 633 ILE A C 1
ATOM 675 O O . ILE A 1 90 ? 39.852 23.761 89.638 1.00 21.03 633 ILE A O 1
ATOM 680 N N . GLU A 1 91 ? 37.856 24.674 89.110 1.00 25.79 634 GLU A N 1
ATOM 681 C CA . GLU A 1 91 ? 37.361 24.660 90.478 1.00 26.51 634 GLU A CA 1
ATOM 682 C C . GLU A 1 91 ? 37.078 23.228 90.922 1.00 25.68 634 GLU A C 1
ATOM 683 O O . GLU A 1 91 ? 36.737 22.360 90.120 1.00 26.64 634 GLU A O 1
ATOM 689 N N . VAL A 1 92 ? 37.234 22.979 92.216 1.00 25.72 635 VAL A N 1
ATOM 690 C CA . VAL A 1 92 ? 36.935 21.671 92.788 1.00 25.39 635 VAL A CA 1
ATOM 691 C C . VAL A 1 92 ? 35.475 21.628 93.218 1.00 27.19 635 VAL A C 1
ATOM 692 O O . VAL A 1 92 ? 34.959 22.579 93.821 1.00 27.93 635 VAL A O 1
ATOM 696 N N . SER A 1 93 ? 34.799 20.515 92.923 1.00 24.73 636 SER A N 1
ATOM 697 C CA . SER A 1 93 ? 33.393 20.364 93.284 1.00 26.95 636 SER A CA 1
ATOM 698 C C . SER A 1 93 ? 33.135 19.438 94.461 1.00 27.55 636 SER A C 1
ATOM 699 O O . SER A 1 93 ? 32.127 19.621 95.145 1.00 29.51 636 SER A O 1
ATOM 702 N N . ARG A 1 94 ? 34.002 18.455 94.715 1.00 24.95 637 ARG A N 1
ATOM 703 C CA . ARG A 1 94 ? 33.816 17.516 95.816 1.00 25.39 637 ARG A CA 1
ATOM 704 C C . ARG A 1 94 ? 35.166 17.110 96.393 1.00 23.40 637 ARG A C 1
ATOM 705 O O . ARG A 1 94 ? 36.179 17.075 95.689 1.00 21.90 637 ARG A O 1
ATOM 713 N N . LEU A 1 95 ? 35.163 16.793 97.687 1.00 22.28 638 LEU A N 1
ATOM 714 C CA . LEU A 1 95 ? 36.323 16.304 98.420 1.00 20.98 638 LEU A CA 1
ATOM 715 C C . LEU A 1 95 ? 35.980 14.960 99.049 1.00 21.48 638 LEU A C 1
ATOM 716 O O . LEU A 1 95 ? 34.935 14.827 99.700 1.00 23.25 638 LEU A O 1
ATOM 721 N N . PHE A 1 96 ? 36.868 13.976 98.887 1.00 20.74 639 PHE A N 1
ATOM 722 C CA . PHE A 1 96 ? 36.695 12.649 99.478 1.00 21.28 639 PHE A CA 1
ATOM 723 C C . PHE A 1 96 ? 37.976 12.258 100.198 1.00 20.23 639 PHE A C 1
ATOM 724 O O . PHE A 1 96 ? 38.986 11.982 99.554 1.00 18.73 639 PHE A O 1
ATOM 732 N N . LEU A 1 97 ? 37.935 12.194 101.521 1.00 24.92 640 LEU A N 1
ATOM 733 C CA . LEU A 1 97 ? 39.103 11.783 102.283 1.00 24.31 640 LEU A CA 1
ATOM 734 C C . LEU A 1 97 ? 39.085 10.273 102.499 1.00 24.84 640 LEU A C 1
ATOM 735 O O . LEU A 1 97 ? 38.027 9.659 102.650 1.00 27.02 640 LEU A O 1
ATOM 740 N N . GLU A 1 98 ? 40.269 9.681 102.530 1.00 21.38 641 GLU A N 1
ATOM 741 C CA . GLU A 1 98 ? 40.367 8.241 102.718 1.00 21.78 641 GLU A CA 1
ATOM 742 C C . GLU A 1 98 ? 39.776 7.850 104.077 1.00 23.89 641 GLU A C 1
ATOM 743 O O . GLU A 1 98 ? 40.053 8.511 105.089 1.00 24.54 641 GLU A O 1
ATOM 749 N N . PRO A 1 99 ? 38.957 6.796 104.142 1.00 24.08 642 PRO A N 1
ATOM 750 C CA . PRO A 1 99 ? 38.113 6.586 105.330 1.00 25.90 642 PRO A CA 1
ATOM 751 C C . PRO A 1 99 ? 38.808 6.001 106.550 1.00 27.45 642 PRO A C 1
ATOM 752 O O . PRO A 1 99 ? 38.217 6.040 107.637 1.00 30.36 642 PRO A O 1
ATOM 756 N N . THR A 1 100 ? 40.007 5.434 106.427 1.00 26.97 643 THR A N 1
ATOM 757 C CA . THR A 1 100 ? 40.754 4.982 107.595 1.00 26.58 643 THR A CA 1
ATOM 758 C C . THR A 1 100 ? 41.724 6.038 108.119 1.00 26.18 643 THR A C 1
ATOM 759 O O . THR A 1 100 ? 42.620 5.712 108.911 1.00 26.66 643 THR A O 1
ATOM 763 N N . ARG A 1 101 ? 41.543 7.294 107.708 1.00 21.88 644 ARG A N 1
ATOM 764 C CA . ARG A 1 101 ? 42.292 8.456 108.186 1.00 21.01 644 ARG A CA 1
ATOM 765 C C . ARG A 1 101 ? 43.726 8.500 107.692 1.00 19.93 644 ARG A C 1
ATOM 766 O O . ARG A 1 101 ? 44.568 9.188 108.285 1.00 19.91 644 ARG A O 1
ATOM 774 N N . LYS A 1 102 ? 44.025 7.801 106.606 1.00 20.26 645 LYS A N 1
ATOM 775 C CA . LYS A 1 102 ? 45.347 7.923 106.020 1.00 19.31 645 LYS A CA 1
ATOM 776 C C . LYS A 1 102 ? 45.436 9.215 105.210 1.00 18.62 645 LYS A C 1
ATOM 777 O O . LYS A 1 102 ? 44.427 9.825 104.849 1.00 18.68 645 LYS A O 1
ATOM 783 N N . ASP A 1 103 ? 46.666 9.631 104.908 1.00 16.90 646 ASP A N 1
ATOM 784 C CA . ASP A 1 103 ? 46.910 10.982 104.396 1.00 16.43 646 ASP A CA 1
ATOM 785 C C . ASP A 1 103 ? 46.727 11.075 102.878 1.00 16.77 646 ASP A C 1
ATOM 786 O O . ASP A 1 103 ? 47.614 11.504 102.148 1.00 15.73 646 ASP A O 1
ATOM 791 N N . ILE A 1 104 ? 45.540 10.697 102.402 1.00 16.90 647 ILE A N 1
ATOM 792 C CA . ILE A 1 104 ? 45.279 10.670 100.967 1.00 16.53 647 ILE A CA 1
ATOM 793 C C . ILE A 1 104 ? 43.821 11.046 100.743 1.00 16.14 647 ILE A C 1
ATOM 794 O O . ILE A 1 104 ? 42.951 10.734 101.563 1.00 17.12 647 ILE A O 1
ATOM 799 N N . ALA A 1 105 ? 43.564 11.741 99.628 1.00 16.09 648 ALA A N 1
ATOM 800 C CA . ALA A 1 105 ? 42.251 12.314 99.348 1.00 16.83 648 ALA A CA 1
ATOM 801 C C . ALA A 1 105 ? 42.059 12.466 97.849 1.00 15.71 648 ALA A C 1
ATOM 802 O O . ALA A 1 105 ? 43.019 12.604 97.091 1.00 15.50 648 ALA A O 1
ATOM 804 N N . LEU A 1 106 ? 40.799 12.471 97.434 1.00 15.87 649 LEU A N 1
ATOM 805 C CA . LEU A 1 106 ? 40.426 12.692 96.044 1.00 15.72 649 LEU A CA 1
ATOM 806 C C . LEU A 1 106 ? 39.669 14.006 95.913 1.00 16.82 649 LEU A C 1
ATOM 807 O O . LEU A 1 106 ? 38.811 14.329 96.747 1.00 17.42 649 LEU A O 1
ATOM 812 N N . LEU A 1 107 ? 39.981 14.746 94.853 1.00 16.75 650 LEU A N 1
ATOM 813 C CA . LEU A 1 107 ? 39.251 15.942 94.463 1.00 17.12 650 LEU A CA 1
ATOM 814 C C . LEU A 1 107 ? 38.503 15.636 93.178 1.00 18.15 650 LEU A C 1
ATOM 815 O O . LEU A 1 107 ? 39.106 15.173 92.206 1.00 17.40 650 LEU A O 1
ATOM 820 N N . LYS A 1 108 ? 37.191 15.855 93.180 1.00 19.80 651 LYS A N 1
ATOM 821 C CA . LYS A 1 108 ? 36.449 15.825 91.930 1.00 20.80 651 LYS A CA 1
ATOM 822 C C . LYS A 1 108 ? 36.443 17.223 91.336 1.00 22.30 651 LYS A C 1
ATOM 823 O O . LYS A 1 108 ? 36.117 18.197 92.027 1.00 22.49 651 LYS A O 1
ATOM 829 N N . LEU A 1 109 ? 36.787 17.316 90.054 1.00 21.33 652 LEU A N 1
ATOM 830 C CA . LEU A 1 109 ? 36.828 18.597 89.375 1.00 22.45 652 LEU A CA 1
ATOM 831 C C . LEU A 1 109 ? 35.442 18.983 88.870 1.00 23.96 652 LEU A C 1
ATOM 832 O O . LEU A 1 109 ? 34.646 18.133 88.462 1.00 25.51 652 LEU A O 1
ATOM 837 N N . SER A 1 110 ? 35.168 20.292 88.880 1.00 24.08 653 SER A N 1
ATOM 838 C CA A SER A 1 110 ? 33.860 20.808 88.485 0.51 26.31 653 SER A CA 1
ATOM 839 C CA B SER A 1 110 ? 33.843 20.766 88.495 0.49 26.31 653 SER A CA 1
ATOM 840 C C . SER A 1 110 ? 33.558 20.584 87.008 1.00 26.99 653 SER A C 1
ATOM 841 O O . SER A 1 110 ? 32.385 20.606 86.612 1.00 29.17 653 SER A O 1
ATOM 846 N N . SER A 1 111 ? 34.588 20.405 86.185 1.00 28.07 654 SER A N 1
ATOM 847 C CA . SER A 1 111 ? 34.452 20.068 84.777 1.00 28.38 654 SER A CA 1
ATOM 848 C C . SER A 1 111 ? 35.642 19.192 84.430 1.00 26.44 654 SER A C 1
ATOM 849 O O . SER A 1 111 ? 36.684 19.284 85.090 1.00 24.49 654 SER A O 1
ATOM 852 N N . PRO A 1 112 ? 35.516 18.309 83.442 1.00 27.12 655 PRO A N 1
ATOM 853 C CA . PRO A 1 112 ? 36.643 17.429 83.114 1.00 25.93 655 PRO A CA 1
ATOM 854 C C . PRO A 1 112 ? 37.792 18.225 82.520 1.00 24.41 655 PRO A C 1
ATOM 855 O O . PRO A 1 112 ? 37.592 19.090 81.658 1.00 26.16 655 PRO A O 1
ATOM 859 N N . ALA A 1 113 ? 39.000 17.917 82.988 1.00 21.79 656 ALA A N 1
ATOM 860 C CA . ALA A 1 113 ? 40.199 18.430 82.347 1.00 21.02 656 ALA A CA 1
ATOM 861 C C . ALA A 1 113 ? 40.215 17.989 80.893 1.00 21.82 656 ALA A C 1
ATOM 862 O O . ALA A 1 113 ? 39.790 16.879 80.558 1.00 23.15 656 ALA A O 1
ATOM 864 N N . VAL A 1 114 ? 40.685 18.872 80.018 1.00 21.67 657 VAL A N 1
ATOM 865 C CA . VAL A 1 114 ? 40.889 18.502 78.623 1.00 22.53 657 VAL A CA 1
ATOM 866 C C . VAL A 1 114 ? 42.245 17.821 78.529 1.00 21.15 657 VAL A C 1
ATOM 867 O O . VAL A 1 114 ? 43.254 18.354 79.006 1.00 20.95 657 VAL A O 1
ATOM 871 N N . ILE A 1 115 ? 42.265 16.616 77.980 1.00 21.63 658 ILE A N 1
ATOM 872 C CA . ILE A 1 115 ? 43.496 15.835 77.896 1.00 20.43 658 ILE A CA 1
ATOM 873 C C . ILE A 1 115 ? 44.250 16.241 76.635 1.00 20.64 658 ILE A C 1
ATOM 874 O O . ILE A 1 115 ? 43.718 16.147 75.521 1.00 22.07 658 ILE A O 1
ATOM 879 N N . THR A 1 116 ? 45.474 16.739 76.816 1.00 19.53 659 THR A N 1
ATOM 880 C CA . THR A 1 116 ? 46.284 17.303 75.743 1.00 19.89 659 THR A CA 1
ATOM 881 C C . THR A 1 116 ? 47.699 16.766 75.893 1.00 19.29 659 THR A C 1
ATOM 882 O O . THR A 1 116 ? 48.000 16.012 76.825 1.00 18.84 659 THR A O 1
ATOM 886 N N . ASP A 1 117 ? 48.592 17.215 75.010 1.00 21.60 660 ASP A N 1
ATOM 887 C CA . ASP A 1 117 ? 49.999 16.841 75.116 1.00 20.59 660 ASP A CA 1
ATOM 888 C C . ASP A 1 117 ? 50.655 17.372 76.384 1.00 20.36 660 ASP A C 1
ATOM 889 O O . ASP A 1 117 ? 51.765 16.940 76.707 1.00 20.06 660 ASP A O 1
ATOM 894 N N . LYS A 1 118 ? 49.990 18.265 77.124 1.00 18.43 661 LYS A N 1
ATOM 895 C CA . LYS A 1 118 ? 50.542 18.827 78.347 1.00 17.58 661 LYS A CA 1
ATOM 896 C C . LYS A 1 118 ? 49.751 18.476 79.603 1.00 17.27 661 LYS A C 1
ATOM 897 O O . LYS A 1 118 ? 50.197 18.812 80.710 1.00 16.88 661 LYS A O 1
ATOM 903 N N . VAL A 1 119 ? 48.602 17.817 79.470 1.00 16.30 662 VAL A N 1
ATOM 904 C CA . VAL A 1 119 ? 47.740 17.458 80.598 1.00 15.77 662 VAL A CA 1
ATOM 905 C C . VAL A 1 119 ? 47.289 16.025 80.351 1.00 15.72 662 VAL A C 1
ATOM 906 O O . VAL A 1 119 ? 46.455 15.777 79.470 1.00 16.79 662 VAL A O 1
ATOM 910 N N . ILE A 1 120 ? 47.861 15.081 81.098 1.00 15.20 663 ILE A N 1
ATOM 911 C CA . ILE A 1 120 ? 47.673 13.647 80.874 1.00 16.02 663 ILE A CA 1
ATOM 912 C C . ILE A 1 120 ? 47.670 12.986 82.243 1.00 15.43 663 ILE A C 1
ATOM 913 O O . ILE A 1 120 ? 48.499 13.348 83.092 1.00 14.70 663 ILE A O 1
ATOM 918 N N . PRO A 1 121 ? 46.773 12.044 82.527 1.00 15.68 664 PRO A N 1
ATOM 919 C CA . PRO A 1 121 ? 46.782 11.422 83.854 1.00 15.62 664 PRO A CA 1
ATOM 920 C C . PRO A 1 121 ? 47.941 10.452 84.031 1.00 15.61 664 PRO A C 1
ATOM 921 O O . PRO A 1 121 ? 48.522 9.926 83.077 1.00 15.74 664 PRO A O 1
ATOM 925 N N . ALA A 1 122 ? 48.301 10.257 85.296 1.00 16.39 665 ALA A N 1
ATOM 926 C CA . ALA A 1 122 ? 49.208 9.196 85.686 1.00 15.77 665 ALA A CA 1
ATOM 927 C C . ALA A 1 122 ? 48.458 7.871 85.724 1.00 16.77 665 ALA A C 1
ATOM 928 O O . ALA A 1 122 ? 47.228 7.831 85.812 1.00 18.61 665 ALA A O 1
ATOM 930 N N . CYS A 1 123 ? 49.210 6.778 85.642 1.00 20.71 666 CYS A N 1
ATOM 931 C CA . CYS A 1 123 ? 48.646 5.441 85.763 1.00 21.01 666 CYS A CA 1
ATOM 932 C C . CYS A 1 123 ? 48.677 4.986 87.210 1.00 20.75 666 CYS A C 1
ATOM 933 O O . CYS A 1 123 ? 49.670 5.189 87.908 1.00 21.02 666 CYS A O 1
ATOM 936 N N . LEU A 1 124 ? 47.607 4.318 87.638 1.00 20.22 667 LEU A N 1
ATOM 937 C CA . LEU A 1 124 ? 47.567 3.738 88.976 1.00 20.29 667 LEU A CA 1
ATOM 938 C C . LEU A 1 124 ? 48.225 2.356 88.988 1.00 21.38 667 LEU A C 1
ATOM 939 O O . LEU A 1 124 ? 48.243 1.654 87.968 1.00 22.84 667 LEU A O 1
ATOM 944 N N . PRO A 1 125 ? 48.785 1.948 90.122 1.00 20.96 668 PRO A N 1
ATOM 945 C CA . PRO A 1 125 ? 49.411 0.628 90.218 1.00 22.66 668 PRO A CA 1
ATOM 946 C C . PRO A 1 125 ? 48.362 -0.449 90.459 1.00 23.68 668 PRO A C 1
ATOM 947 O O . PRO A 1 125 ? 47.191 -0.175 90.733 1.00 23.19 668 PRO A O 1
ATOM 951 N N . SER A 1 126 ? 48.808 -1.694 90.342 1.00 30.69 669 SER A N 1
ATOM 952 C CA . SER A 1 126 ? 47.965 -2.806 90.740 1.00 33.52 669 SER A CA 1
ATOM 953 C C . SER A 1 126 ? 47.741 -2.753 92.251 1.00 31.76 669 SER A C 1
ATOM 954 O O . SER A 1 126 ? 48.620 -2.311 93.000 1.00 31.00 669 SER A O 1
ATOM 957 N N . PRO A 1 127 ? 46.559 -3.160 92.717 1.00 31.32 670 PRO A N 1
ATOM 958 C CA . PRO A 1 127 ? 46.263 -3.097 94.154 1.00 31.02 670 PRO A CA 1
ATOM 959 C C . PRO A 1 127 ? 47.308 -3.834 94.981 1.00 31.84 670 PRO A C 1
ATOM 960 O O . PRO A 1 127 ? 47.681 -4.968 94.678 1.00 34.33 670 PRO A O 1
ATOM 964 N N . ASN A 1 128 ? 47.806 -3.151 96.013 1.00 30.66 671 ASN A N 1
ATOM 965 C CA . ASN A 1 128 ? 48.680 -3.691 97.054 1.00 31.83 671 ASN A CA 1
ATOM 966 C C . ASN A 1 128 ? 50.091 -4.025 96.580 1.00 31.59 671 ASN A C 1
ATOM 967 O O . ASN A 1 128 ? 50.848 -4.669 97.316 1.00 33.84 671 ASN A O 1
ATOM 972 N N . TYR A 1 129 ? 50.474 -3.581 95.385 1.00 31.54 672 TYR A N 1
ATOM 973 C CA . TYR A 1 129 ? 51.839 -3.747 94.901 1.00 32.75 672 TYR A CA 1
ATOM 974 C C . TYR A 1 129 ? 52.824 -3.069 95.848 1.00 32.07 672 TYR A C 1
ATOM 975 O O . TYR A 1 129 ? 52.559 -1.984 96.371 1.00 29.06 672 TYR A O 1
ATOM 984 N N . VAL A 1 130 ? 53.970 -3.712 96.075 1.00 32.57 673 VAL A N 1
ATOM 985 C CA . VAL A 1 130 ? 55.019 -3.170 96.939 1.00 32.75 673 VAL A CA 1
ATOM 986 C C . VAL A 1 130 ? 56.239 -2.848 96.083 1.00 30.86 673 VAL A C 1
ATOM 987 O O . VAL A 1 130 ? 56.871 -3.753 95.525 1.00 33.91 673 VAL A O 1
ATOM 991 N N . VAL A 1 131 ? 56.581 -1.557 95.998 1.00 22.65 674 VAL A N 1
ATOM 992 C CA . VAL A 1 131 ? 57.781 -1.141 95.279 1.00 23.23 674 VAL A CA 1
ATOM 993 C C . VAL A 1 131 ? 59.016 -1.712 95.962 1.00 24.54 674 VAL A C 1
ATOM 994 O O . VAL A 1 131 ? 59.201 -1.562 97.176 1.00 24.84 674 VAL A O 1
ATOM 998 N N . ALA A 1 132 ? 59.886 -2.344 95.175 1.00 25.36 675 ALA A N 1
ATOM 999 C CA . ALA A 1 132 ? 61.043 -3.038 95.730 1.00 27.07 675 ALA A CA 1
ATOM 1000 C C . ALA A 1 132 ? 62.094 -2.060 96.258 1.00 25.80 675 ALA A C 1
ATOM 1001 O O . ALA A 1 132 ? 62.220 -0.928 95.787 1.00 24.48 675 ALA A O 1
ATOM 1003 N N . ASP A 1 133 ? 62.852 -2.517 97.257 1.00 28.76 676 ASP A N 1
ATOM 1004 C CA . ASP A 1 133 ? 63.955 -1.737 97.804 1.00 27.94 676 ASP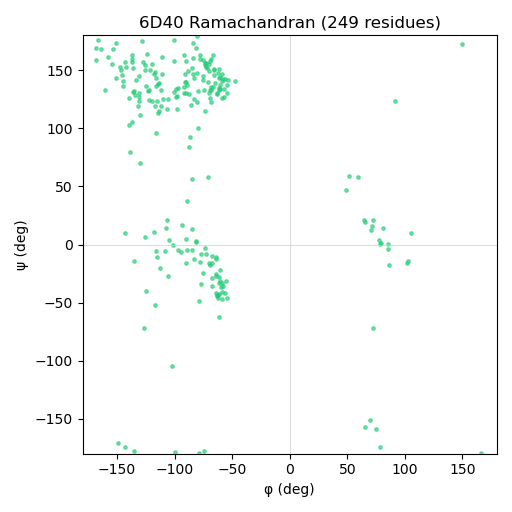 A CA 1
ATOM 1005 C C . ASP A 1 133 ? 64.913 -1.330 96.690 1.00 28.30 676 ASP A C 1
ATOM 1006 O O . ASP A 1 133 ? 65.225 -2.123 95.799 1.00 30.26 676 ASP A O 1
ATOM 1011 N N . ARG A 1 134 ? 65.365 -0.077 96.740 1.00 28.62 677 ARG A N 1
ATOM 1012 C CA . ARG A 1 134 ? 66.350 0.542 95.848 1.00 30.55 677 ARG A CA 1
ATOM 1013 C C . ARG A 1 134 ? 65.781 0.941 94.489 1.00 28.53 677 ARG A C 1
ATOM 1014 O O . ARG A 1 134 ? 66.551 1.407 93.638 1.00 30.23 677 ARG A O 1
ATOM 1022 N N . THR A 1 135 ? 64.479 0.779 94.253 1.00 24.92 678 THR A N 1
ATOM 1023 C CA . THR A 1 135 ? 63.890 1.186 92.983 1.00 24.44 678 THR A CA 1
ATOM 1024 C C . THR A 1 135 ? 64.026 2.695 92.814 1.00 23.16 678 THR A C 1
ATOM 1025 O O . THR A 1 135 ? 63.695 3.462 93.722 1.00 22.05 678 THR A O 1
ATOM 1029 N N . GLU A 1 136 ? 64.537 3.123 91.659 1.00 25.23 679 GLU A N 1
ATOM 1030 C CA . GLU A 1 136 ? 64.682 4.548 91.386 1.00 23.61 679 GLU A CA 1
ATOM 1031 C C . GLU A 1 136 ? 63.345 5.116 90.936 1.00 23.48 679 GLU A C 1
ATOM 1032 O O . GLU A 1 136 ? 62.769 4.652 89.948 1.00 23.87 679 GLU A O 1
ATOM 1038 N N . CYS A 1 137 ? 62.864 6.124 91.645 1.00 19.99 680 CYS A N 1
ATOM 1039 C CA . CYS A 1 137 ? 61.600 6.769 91.324 1.00 19.54 680 CYS A CA 1
ATOM 1040 C C . CYS A 1 137 ? 61.825 8.273 91.230 1.00 19.64 680 CYS A C 1
ATOM 1041 O O . CYS A 1 137 ? 62.918 8.775 91.491 1.00 21.23 680 CYS A O 1
ATOM 1044 N N . PHE A 1 138 ? 60.784 9.000 90.838 1.00 16.47 681 PHE A N 1
ATOM 1045 C CA . PHE A 1 138 ? 60.856 10.441 90.650 1.00 15.67 681 PHE A CA 1
ATOM 1046 C C . PHE A 1 138 ? 59.786 11.124 91.483 1.00 14.78 681 PHE A C 1
ATOM 1047 O O . PHE A 1 138 ? 58.633 10.679 91.525 1.00 14.69 681 PHE A O 1
ATOM 1055 N N . ILE A 1 139 ? 60.176 12.204 92.145 1.00 14.24 682 ILE A N 1
ATOM 1056 C CA . ILE A 1 139 ? 59.248 13.071 92.865 1.00 13.45 682 ILE A CA 1
ATOM 1057 C C . ILE A 1 139 ? 59.283 14.434 92.197 1.00 13.77 682 ILE A C 1
ATOM 1058 O O . ILE A 1 139 ? 60.336 14.861 91.713 1.00 14.85 682 ILE A O 1
ATOM 1063 N N . THR A 1 140 ? 58.135 15.106 92.121 1.00 12.31 683 THR A N 1
ATOM 1064 C CA . THR A 1 140 ? 58.041 16.388 91.434 1.00 12.28 683 THR A CA 1
ATOM 1065 C C . THR A 1 140 ? 57.218 17.371 92.255 1.00 11.76 683 THR A C 1
ATOM 1066 O O . THR A 1 140 ? 56.349 16.977 93.037 1.00 11.50 683 THR A O 1
ATOM 1070 N N . GLY A 1 141 ? 57.500 18.657 92.089 1.00 11.86 684 GLY A N 1
ATOM 1071 C CA . GLY A 1 141 ? 56.664 19.669 92.711 1.00 11.81 684 GLY A CA 1
ATOM 1072 C C . GLY A 1 141 ? 57.309 21.042 92.699 1.00 11.79 684 GLY A C 1
ATOM 1073 O O . GLY A 1 141 ? 58.430 21.237 92.208 1.00 12.61 684 GLY A O 1
ATOM 1074 N N . TRP A 1 142 ? 56.567 22.000 93.272 1.00 13.51 685 TRP A N 1
ATOM 1075 C CA . TRP A 1 142 ? 56.988 23.397 93.368 1.00 14.73 685 TRP A CA 1
ATOM 1076 C C . TRP A 1 142 ? 57.412 23.815 94.779 1.0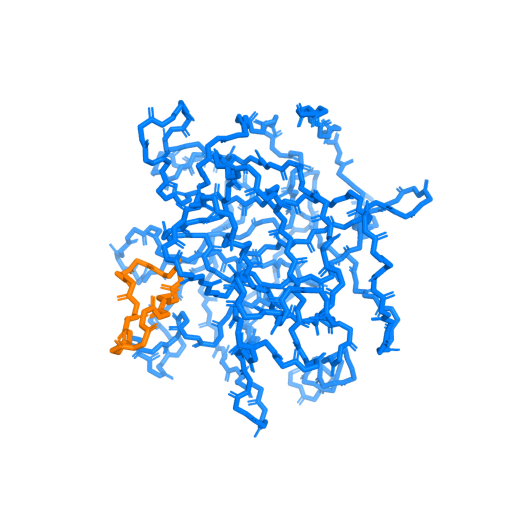0 16.17 685 TRP A C 1
ATOM 1077 O O . TRP A 1 142 ? 57.454 25.016 95.076 1.00 17.05 685 TRP A O 1
ATOM 1088 N N . GLY A 1 143 ? 57.769 22.871 95.638 1.00 18.25 686 GLY A N 1
ATOM 1089 C CA . GLY A 1 143 ? 58.003 23.182 97.037 1.00 17.57 686 GLY A CA 1
ATOM 1090 C C . GLY A 1 143 ? 59.309 23.918 97.298 1.00 19.50 686 GLY A C 1
ATOM 1091 O O . GLY A 1 143 ? 60.084 24.259 96.403 1.00 20.54 686 GLY A O 1
ATOM 1092 N N . GLU A 1 144 ? 59.541 24.164 98.590 1.00 20.84 687 GLU A N 1
ATOM 1093 C CA . GLU A 1 144 ? 60.756 24.815 99.066 1.00 21.93 687 GLU A CA 1
ATOM 1094 C C . GLU A 1 144 ? 61.998 24.094 98.555 1.00 21.65 687 GLU A C 1
ATOM 1095 O O . GLU A 1 144 ? 62.042 22.862 98.493 1.00 21.50 687 GLU A O 1
ATOM 1101 N N . THR A 1 145 ? 63.029 24.872 98.209 1.00 21.04 688 THR A N 1
ATOM 1102 C CA . THR A 1 145 ? 64.269 24.313 97.692 1.00 22.84 688 THR A CA 1
ATOM 1103 C C . THR A 1 145 ? 65.443 24.401 98.662 1.00 24.11 688 THR A C 1
ATOM 1104 O O . THR A 1 145 ? 66.511 23.852 98.363 1.00 24.26 688 THR A O 1
ATOM 1108 N N . GLN A 1 146 ? 65.274 25.064 99.808 1.00 23.64 689 GLN A N 1
ATOM 1109 C CA . GLN A 1 146 ? 66.343 25.228 100.803 1.00 25.59 689 GLN A CA 1
ATOM 1110 C C . GLN A 1 146 ? 67.646 25.704 100.162 1.00 28.43 689 GLN A C 1
ATOM 1111 O O . GLN A 1 146 ? 68.728 25.167 100.409 1.00 28.66 689 GLN A O 1
ATOM 1117 N N . GLY A 1 147 ? 67.528 26.716 99.307 1.00 30.69 690 GLY A N 1
ATOM 1118 C CA . GLY A 1 147 ? 68.685 27.333 98.696 1.00 34.39 690 GLY A CA 1
ATOM 1119 C C . GLY A 1 147 ? 69.203 26.666 97.441 1.00 33.33 690 GLY A C 1
ATOM 1120 O O . GLY A 1 147 ? 70.145 27.188 96.833 1.00 35.79 690 GLY A O 1
ATOM 1121 N N . THR A 1 148 ? 68.635 25.535 97.028 1.00 27.64 691 THR A N 1
ATOM 1122 C CA . THR A 1 148 ? 69.079 24.939 95.779 1.00 27.40 691 THR A CA 1
ATOM 1123 C C . THR A 1 148 ? 68.354 25.600 94.606 1.00 26.83 691 THR A C 1
ATOM 1124 O O . THR A 1 148 ? 67.321 26.251 94.777 1.00 26.11 691 THR A O 1
ATOM 1128 N N . PHE A 1 149 ? 68.929 25.465 93.412 1.00 28.13 692 PHE A N 1
ATOM 1129 C CA . PHE A 1 149 ? 68.377 26.193 92.278 1.00 28.20 692 PHE A CA 1
ATOM 1130 C C . PHE A 1 149 ? 67.002 25.660 91.899 1.00 25.30 692 PHE A C 1
ATOM 1131 O O . PHE A 1 149 ? 66.612 24.540 92.246 1.00 24.42 692 PHE A O 1
ATOM 1139 N N . GLY A 1 150 ? 66.257 26.498 91.185 1.00 26.52 693 GLY A N 1
ATOM 1140 C CA . GLY A 1 150 ? 64.996 26.098 90.601 1.00 24.00 693 GLY A CA 1
ATOM 1141 C C . GLY A 1 150 ? 63.750 26.609 91.287 1.00 24.31 693 GLY A C 1
ATOM 1142 O O . GLY A 1 150 ? 62.655 26.152 90.950 1.00 23.25 693 GLY A O 1
ATOM 1143 N N . ALA A 1 151 ? 63.869 27.530 92.239 1.00 26.44 694 ALA A N 1
ATOM 1144 C CA . ALA A 1 151 ? 62.689 28.030 92.931 1.00 24.28 694 ALA A CA 1
ATOM 1145 C C . ALA A 1 151 ? 61.730 28.695 91.948 1.00 24.83 694 ALA A C 1
ATOM 1146 O O . ALA A 1 151 ? 62.144 29.434 91.050 1.00 26.78 694 ALA A O 1
ATOM 1148 N N . GLY A 1 152 ? 60.439 28.410 92.115 1.00 26.30 695 GLY A N 1
ATOM 1149 C CA . GLY A 1 152 ? 59.409 28.956 91.258 1.00 27.80 695 GLY A CA 1
ATOM 1150 C C . GLY A 1 152 ? 59.156 28.180 89.984 1.00 25.81 695 GLY A C 1
ATOM 1151 O O . GLY A 1 152 ? 58.294 28.584 89.196 1.00 26.25 695 GLY A O 1
ATOM 1152 N N . LEU A 1 153 ? 59.878 27.083 89.762 1.00 22.05 696 LEU A N 1
ATOM 1153 C CA . LEU A 1 153 ? 59.737 26.251 88.578 1.00 20.36 696 LEU A CA 1
ATOM 1154 C C . LEU A 1 153 ? 59.489 24.818 89.020 1.00 18.44 696 LEU A C 1
ATOM 1155 O O . LEU A 1 153 ? 59.875 24.425 90.120 1.00 18.59 696 LEU A O 1
ATOM 1160 N N . LEU A 1 154 ? 58.835 24.034 88.161 1.00 15.01 697 LEU A N 1
ATOM 1161 C CA . LEU A 1 154 ? 58.568 22.643 88.510 1.00 14.42 697 LEU A CA 1
ATOM 1162 C C . LEU A 1 154 ? 59.874 21.869 88.553 1.00 13.98 697 LEU A C 1
ATOM 1163 O O . LEU A 1 154 ? 60.631 21.844 87.573 1.00 14.92 697 LEU A O 1
ATOM 1168 N N . LYS A 1 155 ? 60.151 21.260 89.700 1.00 13.95 698 LYS A N 1
ATOM 1169 C CA . LYS A 1 155 ? 61.382 20.527 89.914 1.00 14.49 698 LYS A CA 1
ATOM 1170 C C . LYS A 1 155 ? 61.103 19.033 90.011 1.00 14.12 698 LYS A C 1
ATOM 1171 O O . LYS A 1 155 ? 59.976 18.582 90.255 1.00 13.24 698 LYS A O 1
ATOM 1177 N N . GLU A 1 156 ? 62.162 18.263 89.816 1.00 16.16 699 GLU A N 1
ATOM 1178 C CA . GLU A 1 156 ? 62.110 16.826 89.942 1.00 16.59 699 GLU A CA 1
ATOM 1179 C C . GLU A 1 156 ? 63.348 16.372 90.693 1.00 17.15 699 GLU A C 1
ATOM 1180 O O . GLU A 1 156 ? 64.382 17.046 90.705 1.00 18.11 699 GLU A O 1
ATOM 1186 N N . ALA A 1 157 ? 63.232 15.201 91.292 1.00 16.25 700 ALA A N 1
ATOM 1187 C CA . ALA A 1 157 ? 64.379 14.540 91.876 1.00 17.05 700 ALA A CA 1
ATOM 1188 C C . ALA A 1 157 ? 64.213 13.047 91.695 1.00 16.89 700 ALA A C 1
ATOM 1189 O O . ALA A 1 157 ? 63.110 12.510 91.849 1.00 16.88 700 ALA A O 1
ATOM 1191 N N . GLN A 1 158 ? 65.320 12.383 91.384 1.00 21.73 701 GLN A N 1
ATOM 1192 C CA . GLN A 1 158 ? 65.359 10.938 91.252 1.00 22.71 701 GLN A CA 1
ATOM 1193 C C . GLN A 1 158 ? 65.885 10.355 92.559 1.00 22.48 701 GLN A C 1
ATOM 1194 O O . GLN A 1 158 ? 67.031 10.618 92.954 1.00 23.80 701 GLN A O 1
ATOM 1200 N N . LEU A 1 159 ? 65.044 9.581 93.234 1.00 19.45 702 LEU A N 1
ATOM 1201 C CA . LEU A 1 159 ? 65.395 9.055 94.536 1.00 20.74 702 LEU A CA 1
ATOM 1202 C C . LEU A 1 159 ? 65.128 7.560 94.585 1.00 20.53 702 LEU A C 1
ATOM 1203 O O . LEU A 1 159 ? 64.146 7.075 94.000 1.00 19.90 702 LEU A O 1
ATOM 1208 N N . PRO A 1 160 ? 65.965 6.812 95.296 1.00 21.01 703 PRO A N 1
ATOM 1209 C CA . PRO A 1 160 ? 65.712 5.382 95.470 1.00 20.66 703 PRO A CA 1
ATOM 1210 C C . PRO A 1 160 ? 64.736 5.140 96.612 1.00 19.78 703 PRO A C 1
ATOM 1211 O O . PRO A 1 160 ? 64.771 5.812 97.648 1.00 20.53 703 PRO A O 1
ATOM 1215 N N . VAL A 1 161 ? 63.873 4.145 96.421 1.00 21.64 704 VAL A N 1
ATOM 1216 C CA . VAL A 1 161 ? 63.005 3.693 97.499 1.00 21.29 704 VAL A CA 1
ATOM 1217 C C . VAL A 1 161 ? 63.836 2.959 98.548 1.00 21.77 704 VAL A C 1
ATOM 1218 O O . VAL A 1 161 ? 64.765 2.205 98.224 1.00 23.65 704 VAL A O 1
ATOM 1222 N N . ILE A 1 162 ? 63.524 3.203 99.819 1.00 20.13 705 ILE A N 1
ATOM 1223 C CA . ILE A 1 162 ? 64.139 2.504 100.943 1.00 21.40 705 ILE A CA 1
ATOM 1224 C C . ILE A 1 162 ? 63.046 1.653 101.567 1.00 22.01 705 ILE A C 1
ATOM 1225 O O . ILE A 1 162 ? 62.025 2.190 102.007 1.00 20.52 705 ILE A O 1
ATOM 1230 N N . GLU A 1 163 ? 63.239 0.337 101.592 1.00 25.51 706 GLU A N 1
ATOM 1231 C CA . GLU A 1 163 ? 62.200 -0.545 102.104 1.00 24.94 706 GLU A CA 1
ATOM 1232 C C . GLU A 1 163 ? 61.871 -0.196 103.553 1.00 25.40 706 GLU A C 1
ATOM 1233 O O . GLU A 1 163 ? 62.738 0.219 104.331 1.00 25.82 706 GLU A O 1
ATOM 1239 N N . ASN A 1 164 ? 60.595 -0.384 103.907 1.00 24.04 707 ASN A N 1
ATOM 1240 C CA . ASN A 1 164 ? 60.081 0.084 105.193 1.00 24.50 707 ASN A CA 1
ATOM 1241 C C . ASN A 1 164 ? 60.875 -0.472 106.372 1.00 25.60 707 ASN A C 1
ATOM 1242 O O . ASN A 1 164 ? 61.147 0.253 107.334 1.00 26.07 707 ASN A O 1
ATOM 1247 N N . LYS A 1 165 ? 61.248 -1.755 106.324 1.00 26.71 708 LYS A N 1
ATOM 1248 C CA . LYS A 1 165 ? 61.968 -2.351 107.447 1.00 28.71 708 LYS A CA 1
ATOM 1249 C C . LYS A 1 165 ? 63.288 -1.639 107.711 1.00 28.97 708 LYS A C 1
ATOM 1250 O O . LYS A 1 165 ? 63.743 -1.585 108.861 1.00 30.70 708 LYS A O 1
ATOM 1252 N N . VAL A 1 166 ? 63.921 -1.105 106.668 1.00 27.40 709 VAL A N 1
ATOM 1253 C CA . VAL A 1 166 ? 65.154 -0.343 106.836 1.00 27.77 709 VAL A CA 1
ATOM 1254 C C . VAL A 1 166 ? 64.856 1.067 107.316 1.00 26.16 709 VAL A C 1
ATOM 1255 O O . VAL A 1 166 ? 65.470 1.560 108.271 1.00 26.93 709 VAL A O 1
ATOM 1259 N N . CYS A 1 167 ? 63.912 1.741 106.659 1.00 24.16 710 CYS A N 1
ATOM 1260 C CA A CYS A 1 167 ? 63.550 3.112 106.998 0.50 23.20 710 CYS A CA 1
ATOM 1261 C CA B CYS A 1 167 ? 63.686 3.123 107.051 0.50 23.18 710 CYS A CA 1
ATOM 1262 C C . CYS A 1 167 ? 63.085 3.247 108.446 1.00 23.93 710 CYS A C 1
ATOM 1263 O O . CYS A 1 167 ? 63.246 4.305 109.064 1.00 23.98 710 CYS A O 1
ATOM 1268 N N . ASN A 1 168 ? 62.478 2.190 108.987 1.00 24.30 711 ASN A N 1
ATOM 1269 C CA . ASN A 1 168 ? 61.974 2.213 110.360 1.00 25.05 711 ASN A CA 1
ATOM 1270 C C . ASN A 1 168 ? 63.039 1.959 111.420 1.00 27.12 711 ASN A C 1
ATOM 1271 O O . ASN A 1 168 ? 62.696 1.921 112.607 1.00 27.87 711 ASN A O 1
ATOM 1276 N N . ARG A 1 169 ? 64.306 1.801 111.042 1.00 27.36 712 ARG A N 1
ATOM 1277 C CA . ARG A 1 169 ? 65.340 1.552 112.041 1.00 29.53 712 ARG A CA 1
ATOM 1278 C C . ARG A 1 169 ? 65.569 2.795 112.897 1.00 29.46 712 ARG A C 1
ATOM 1279 O O . ARG A 1 169 ? 65.266 3.923 112.497 1.00 27.84 712 ARG A O 1
ATOM 1287 N N . TYR A 1 170 ? 66.119 2.565 114.096 1.00 31.47 713 TYR A N 1
ATOM 1288 C CA . TYR A 1 170 ? 66.255 3.629 115.090 1.00 31.85 713 TYR A CA 1
ATOM 1289 C C . TYR A 1 170 ? 66.992 4.840 114.527 1.00 31.23 713 TYR A C 1
ATOM 1290 O O . TYR A 1 170 ? 66.566 5.984 114.719 1.00 30.28 713 TYR A O 1
ATOM 1299 N N . GLU A 1 171 ? 68.104 4.604 113.825 1.00 33.14 714 GLU A N 1
ATOM 1300 C CA . GLU A 1 171 ? 68.916 5.700 113.308 1.00 33.22 714 GLU A CA 1
ATOM 1301 C C . GLU A 1 171 ? 68.227 6.458 112.178 1.00 31.29 714 GLU A C 1
ATOM 1302 O O . GLU A 1 171 ? 68.654 7.568 111.844 1.00 30.53 714 GLU A O 1
ATOM 1308 N N . PHE A 1 172 ? 67.188 5.884 111.580 1.00 28.01 715 PHE A N 1
ATOM 1309 C CA . PHE A 1 172 ? 66.479 6.548 110.496 1.00 25.81 715 PHE A CA 1
ATOM 1310 C C . PHE A 1 172 ? 65.170 7.129 111.024 1.00 24.68 715 PHE A C 1
ATOM 1311 O O . PHE A 1 172 ? 65.200 8.124 111.757 1.00 25.50 715 PHE A O 1
ATOM 1319 N N . LEU A 1 173 ? 64.034 6.500 110.722 1.00 24.04 716 LEU A N 1
ATOM 1320 C CA . LEU A 1 173 ? 62.736 7.041 111.119 1.00 22.99 716 LEU A CA 1
ATOM 1321 C C . LEU A 1 173 ? 62.128 6.370 112.349 1.00 24.09 716 LEU A C 1
ATOM 1322 O O . LEU A 1 173 ? 61.029 6.758 112.763 1.00 23.56 716 LEU A O 1
ATOM 1327 N N . ASN A 1 174 ? 62.808 5.380 112.931 1.00 25.01 717 ASN A N 1
ATOM 1328 C CA . ASN A 1 174 ? 62.532 4.871 114.278 1.00 26.55 717 ASN A CA 1
ATOM 1329 C C . ASN A 1 174 ? 61.058 4.505 114.483 1.00 25.97 717 ASN A C 1
ATOM 1330 O O . ASN A 1 174 ? 60.375 5.031 115.361 1.00 26.21 717 ASN A O 1
ATOM 1335 N N . GLY A 1 175 ? 60.572 3.579 113.654 1.00 26.36 718 GLY A N 1
ATOM 1336 C CA . GLY A 1 175 ? 59.258 2.993 113.854 1.00 26.33 718 GLY A CA 1
ATOM 1337 C C . GLY A 1 175 ? 58.076 3.827 113.400 1.00 25.52 718 GLY A C 1
ATOM 1338 O O . GLY A 1 175 ? 56.928 3.378 113.552 1.00 26.54 718 GLY A O 1
ATOM 1339 N N . ARG A 1 176 ? 58.311 5.009 112.836 1.00 23.63 719 ARG A N 1
ATOM 1340 C CA . ARG A 1 176 ? 57.222 5.915 112.488 1.00 22.31 719 ARG A CA 1
ATOM 1341 C C . ARG A 1 176 ? 56.449 5.499 111.241 1.00 22.19 719 ARG A C 1
ATOM 1342 O O . ARG A 1 176 ? 55.298 5.916 111.086 1.00 22.68 719 ARG A O 1
ATOM 1350 N N . VAL A 1 177 ? 57.049 4.734 110.336 1.00 20.10 720 VAL A N 1
ATOM 1351 C CA . VAL A 1 177 ? 56.503 4.537 108.996 1.00 18.95 720 VAL A CA 1
ATOM 1352 C C . VAL A 1 177 ? 55.526 3.367 108.996 1.00 19.69 720 VAL A C 1
ATOM 1353 O O . VAL A 1 177 ? 55.837 2.275 109.486 1.00 21.14 720 VAL A O 1
ATOM 1357 N N . GLN A 1 178 ? 54.339 3.595 108.445 1.00 21.48 721 GLN A N 1
ATOM 1358 C CA . GLN A 1 178 ? 53.297 2.583 108.424 1.00 22.97 721 GLN A CA 1
ATOM 1359 C C . GLN A 1 178 ? 53.386 1.763 107.144 1.00 22.05 721 GLN A C 1
ATOM 1360 O O . GLN A 1 178 ? 54.045 2.152 106.178 1.00 21.38 721 GLN A O 1
ATOM 1366 N N . SER A 1 179 ? 52.722 0.601 107.157 1.00 23.44 722 SER A N 1
ATOM 1367 C CA . SER A 1 179 ? 52.729 -0.266 105.982 1.00 23.14 722 SER A CA 1
ATOM 1368 C C . SER A 1 179 ? 52.054 0.401 104.790 1.00 21.60 722 SER A C 1
ATOM 1369 O O . SER A 1 179 ? 52.373 0.079 103.639 1.00 22.25 722 SER A O 1
ATOM 1372 N N . THR A 1 180 ? 51.138 1.336 105.041 1.00 19.82 723 THR A N 1
ATOM 1373 C CA . THR A 1 180 ? 50.489 2.113 103.987 1.00 18.61 723 THR A CA 1
ATOM 1374 C C . THR A 1 180 ? 51.310 3.330 103.558 1.00 17.30 723 THR A C 1
ATOM 1375 O O . THR A 1 180 ? 50.784 4.217 102.874 1.00 16.43 723 THR A O 1
ATOM 1379 N N . GLU A 1 181 ? 52.580 3.392 103.952 1.00 17.18 724 GLU A N 1
ATOM 1380 C CA . GLU A 1 181 ? 53.519 4.412 103.522 1.00 16.21 724 GLU A CA 1
ATOM 1381 C C . GLU A 1 181 ? 54.736 3.735 102.912 1.00 16.14 724 GLU A C 1
ATOM 1382 O O . GLU A 1 181 ? 54.960 2.539 103.101 1.00 17.06 724 GLU A O 1
ATOM 1388 N N . LEU A 1 182 ? 55.531 4.518 102.184 1.00 16.10 725 LEU A N 1
ATOM 1389 C CA . LEU A 1 182 ? 56.829 4.073 101.705 1.00 16.15 725 LEU A CA 1
ATOM 1390 C C . LEU A 1 182 ? 57.828 5.205 101.905 1.00 16.31 725 LEU A C 1
ATOM 1391 O O . LEU A 1 182 ? 57.454 6.366 102.087 1.00 16.68 725 LEU A O 1
ATOM 1396 N N . CYS A 1 183 ? 59.112 4.854 101.847 1.00 16.65 726 CYS A N 1
ATOM 1397 C CA . CYS A 1 183 ? 60.196 5.807 102.047 1.00 16.89 726 CYS A CA 1
ATOM 1398 C C . CYS A 1 183 ? 61.024 5.928 100.779 1.00 17.96 726 CYS A C 1
ATOM 1399 O O . CYS A 1 183 ? 61.199 4.949 100.054 1.00 17.76 726 CYS A O 1
ATOM 1402 N N . ALA A 1 184 ? 61.581 7.122 100.550 1.00 15.89 727 ALA A N 1
ATOM 1403 C CA . ALA A 1 184 ? 62.490 7.334 99.429 1.00 16.51 727 ALA A CA 1
ATOM 1404 C C . ALA A 1 184 ? 63.480 8.430 99.787 1.00 17.77 727 ALA A C 1
ATOM 1405 O O . ALA A 1 184 ? 63.123 9.406 100.449 1.00 18.49 727 ALA A O 1
ATOM 1407 N N . GLY A 1 185 ? 64.716 8.267 99.345 1.00 20.13 728 GLY A N 1
ATOM 1408 C CA . GLY A 1 185 ? 65.723 9.298 99.517 1.00 21.21 728 GLY A CA 1
ATOM 1409 C C . GLY A 1 185 ? 67.098 8.683 99.644 1.00 21.62 728 GLY A C 1
ATOM 1410 O O . GLY A 1 185 ? 67.257 7.472 99.737 1.00 23.14 728 GLY A O 1
ATOM 1411 N N . HIS A 1 186 ? 68.106 9.553 99.644 1.00 25.56 729 HIS A N 1
ATOM 1412 C CA . HIS A 1 186 ? 69.484 9.140 99.901 1.00 25.31 729 HIS A CA 1
ATOM 1413 C C . HIS A 1 186 ? 69.778 9.274 101.385 1.00 26.40 729 HIS A C 1
ATOM 1414 O O . HIS A 1 186 ? 69.439 10.287 102.002 1.00 27.79 729 HIS A O 1
ATOM 1421 N N . LEU A 1 187 ? 70.434 8.259 101.956 1.00 28.56 730 LEU A N 1
ATOM 1422 C CA . LEU A 1 187 ? 70.782 8.341 103.370 1.00 29.81 730 LEU A CA 1
ATOM 1423 C C . LEU A 1 187 ? 71.756 9.482 103.635 1.00 30.59 730 LEU A C 1
ATOM 1424 O O . LEU A 1 187 ? 71.771 10.043 104.736 1.00 32.41 730 LEU A O 1
ATOM 1429 N N . ALA A 1 188 ? 72.555 9.859 102.633 1.00 37.60 731 ALA A N 1
ATOM 1430 C CA . ALA A 1 188 ? 73.445 11.004 102.780 1.00 38.16 731 ALA A CA 1
ATOM 1431 C C . ALA A 1 188 ? 72.683 12.317 102.888 1.00 37.99 731 ALA A C 1
ATOM 1432 O O . ALA A 1 188 ? 73.263 13.322 103.315 1.00 39.91 731 ALA A O 1
ATOM 1434 N N . GLY A 1 189 ? 71.402 12.327 102.523 1.00 32.10 732 GLY A N 1
ATOM 1435 C CA . GLY A 1 189 ? 70.625 13.545 102.511 1.00 32.94 732 GLY A CA 1
ATOM 1436 C C . GLY A 1 189 ? 70.929 14.389 101.287 1.00 32.28 732 GLY A C 1
ATOM 1437 O O . GLY A 1 189 ? 71.677 13.996 100.385 1.00 32.82 732 GLY A O 1
ATOM 1438 N N . GLY A 1 190 ? 70.335 15.581 101.266 1.00 26.83 733 GLY A N 1
ATOM 1439 C CA . GLY A 1 190 ? 70.623 16.571 100.253 1.00 27.04 733 GLY A CA 1
ATOM 1440 C C . GLY A 1 190 ? 69.585 16.686 99.152 1.00 25.17 733 GLY A C 1
ATOM 1441 O O . GLY A 1 190 ? 69.588 17.688 98.428 1.00 26.57 733 GLY A O 1
ATOM 1442 N N . THR A 1 191 ? 68.706 15.699 99.006 1.00 22.08 734 THR A N 1
ATOM 1443 C CA . THR A 1 191 ? 67.691 15.719 97.955 1.00 21.38 734 THR A CA 1
ATOM 1444 C C . THR A 1 191 ? 66.379 15.194 98.515 1.00 20.97 734 THR A C 1
ATOM 1445 O O . THR A 1 191 ? 66.335 14.083 99.051 1.00 22.56 734 THR A O 1
ATOM 1449 N N . ASP A 1 192 ? 65.307 15.973 98.375 1.00 17.68 735 ASP A N 1
ATOM 1450 C CA . ASP A 1 192 ? 64.073 15.600 99.061 1.00 16.92 735 ASP A CA 1
ATOM 1451 C C . ASP A 1 192 ? 62.911 16.442 98.555 1.00 15.95 735 ASP A C 1
ATOM 1452 O O . ASP A 1 192 ? 63.098 17.532 98.011 1.00 16.81 735 ASP A O 1
ATOM 1457 N N . SER A 1 193 ? 61.707 15.918 98.753 1.00 14.84 736 SER A N 1
ATOM 1458 C CA . SER A 1 193 ? 60.530 16.767 98.693 1.00 13.82 736 SER A CA 1
ATOM 1459 C C . SER A 1 193 ? 60.500 17.649 99.939 1.00 13.58 736 SER A C 1
ATOM 1460 O O . SER A 1 193 ? 61.077 17.318 100.983 1.00 14.75 736 SER A O 1
ATOM 1463 N N . CYS A 1 194 ? 59.823 18.788 99.834 1.00 17.82 737 CYS A N 1
ATOM 1464 C CA . CYS A 1 194 ? 59.804 19.721 100.953 1.00 17.46 737 CYS A CA 1
ATOM 1465 C C . CYS A 1 194 ? 58.485 20.483 100.955 1.00 17.84 737 CYS A C 1
ATOM 1466 O O . CYS A 1 194 ? 57.567 20.174 100.190 1.00 17.06 737 CYS A O 1
ATOM 1469 N N . GLN A 1 195 ? 58.396 21.499 101.807 1.00 20.12 738 GLN A N 1
ATOM 1470 C CA . GLN A 1 195 ? 57.136 22.199 102.020 1.00 19.12 738 GLN A CA 1
ATOM 1471 C C . GLN A 1 195 ? 56.615 22.801 100.717 1.00 19.33 738 GLN A C 1
ATOM 1472 O O . GLN A 1 195 ? 57.322 23.553 100.041 1.00 20.19 738 GLN A O 1
ATOM 1478 N N . GLY A 1 196 ? 55.367 22.472 100.379 1.00 15.36 739 GLY A N 1
ATOM 1479 C CA . GLY A 1 196 ? 54.780 22.819 99.098 1.00 15.34 739 GLY A CA 1
ATOM 1480 C C . GLY A 1 196 ? 54.723 21.673 98.113 1.00 14.94 739 GLY A C 1
ATOM 1481 O O . GLY A 1 196 ? 54.011 21.778 97.102 1.00 15.35 739 GLY A O 1
ATOM 1482 N N . ASP A 1 197 ? 55.448 20.585 98.374 1.00 13.20 740 ASP A N 1
ATOM 1483 C CA . ASP A 1 197 ? 55.398 19.389 97.545 1.00 12.37 740 ASP A CA 1
ATOM 1484 C C . ASP A 1 197 ? 54.339 18.386 97.994 1.00 12.37 740 ASP A C 1
ATOM 1485 O O . ASP A 1 197 ? 53.990 17.487 97.205 1.00 12.28 740 ASP A O 1
ATOM 1490 N N . SER A 1 198 ? 53.820 18.520 99.225 1.00 12.87 741 SER A N 1
ATOM 1491 C CA . SER A 1 198 ? 52.794 17.612 99.733 1.00 12.59 741 SER A CA 1
ATOM 1492 C C . SER A 1 198 ? 51.680 17.411 98.729 1.00 13.57 741 SER A C 1
ATOM 1493 O O . SER A 1 198 ? 51.226 18.361 98.087 1.00 13.82 741 SER A O 1
ATOM 1496 N N . GLY A 1 199 ? 51.205 16.171 98.645 1.00 11.19 742 GLY A N 1
ATOM 1497 C CA . GLY A 1 199 ? 50.109 15.825 97.765 1.00 11.50 742 GLY A CA 1
ATOM 1498 C C . GLY A 1 199 ? 50.508 15.476 96.350 1.00 11.09 742 GLY A C 1
ATOM 1499 O O . GLY A 1 199 ? 49.697 14.872 95.627 1.00 10.88 742 GLY A O 1
ATOM 1500 N N . GLY A 1 200 ? 51.724 15.843 95.922 1.00 11.34 743 GLY A N 1
ATOM 1501 C CA . GLY A 1 200 ? 52.183 15.540 94.586 1.00 11.41 743 GLY A CA 1
ATOM 1502 C C . GLY A 1 200 ? 52.655 14.109 94.449 1.00 10.45 743 GLY A C 1
ATOM 1503 O O . GLY A 1 200 ? 52.662 13.304 95.404 1.00 10.68 743 GLY A O 1
ATOM 1504 N N . PRO A 1 201 ? 53.100 13.777 93.249 1.00 9.68 744 PRO A N 1
ATOM 1505 C CA . PRO A 1 201 ? 53.386 12.387 92.906 1.00 10.05 744 PRO A CA 1
ATOM 1506 C C . PRO A 1 201 ? 54.798 11.926 93.225 1.00 10.03 744 PRO A C 1
ATOM 1507 O O . PRO A 1 201 ? 55.770 12.684 93.189 1.00 10.73 744 PRO A O 1
ATOM 1511 N N . LEU A 1 202 ? 54.874 10.634 93.536 1.00 10.22 745 LEU A N 1
ATOM 1512 C CA . LEU A 1 202 ? 56.093 9.844 93.403 1.00 10.64 745 LEU A CA 1
ATOM 1513 C C . LEU A 1 202 ? 55.775 8.765 92.377 1.00 10.86 745 LEU A C 1
ATOM 1514 O O . LEU A 1 202 ? 54.865 7.954 92.593 1.00 10.71 745 LEU A O 1
ATOM 1519 N N . VAL A 1 203 ? 56.519 8.756 91.263 1.00 12.63 746 VAL A N 1
ATOM 1520 C CA . VAL A 1 203 ? 56.241 7.854 90.145 1.00 12.74 746 VAL A CA 1
ATOM 1521 C C . VAL A 1 203 ? 57.460 6.988 89.883 1.00 14.52 746 VAL A C 1
ATOM 1522 O O . VAL A 1 203 ? 58.600 7.400 90.116 1.00 15.08 746 VAL A O 1
ATOM 1526 N N . CYS A 1 204 ? 57.216 5.779 89.394 1.00 18.00 747 CYS A N 1
ATOM 1527 C CA . CYS A 1 204 ? 58.293 4.855 89.067 1.00 18.52 747 CYS A CA 1
ATOM 1528 C C . CYS A 1 204 ? 58.053 4.305 87.670 1.00 19.96 747 CYS A C 1
ATOM 1529 O O . CYS A 1 204 ? 56.937 3.880 87.348 1.00 20.02 747 CYS A O 1
ATOM 1532 N N . PHE A 1 205 ? 59.094 4.352 86.846 1.00 20.79 748 PHE A N 1
ATOM 1533 C CA . PHE A 1 205 ? 58.988 3.922 85.460 1.00 21.87 748 PHE A CA 1
ATOM 1534 C C . PHE A 1 205 ? 58.923 2.405 85.395 1.00 24.39 748 PHE A C 1
ATOM 1535 O O . PHE A 1 205 ? 59.716 1.710 86.040 1.00 25.60 748 PHE A O 1
ATOM 1543 N N . GLU A 1 206 ? 57.981 1.886 84.609 1.00 27.82 749 GLU A N 1
ATOM 1544 C CA . GLU A 1 206 ? 57.780 0.441 84.509 1.00 30.30 749 GLU A CA 1
ATOM 1545 C C . GLU A 1 206 ? 57.514 0.098 83.043 1.00 32.92 749 GLU A C 1
ATOM 1546 O O . GLU A 1 206 ? 56.424 0.357 82.523 1.00 33.11 749 GLU A O 1
ATOM 1552 N N . LYS A 1 207 ? 58.539 -0.447 82.379 1.00 37.37 750 LYS A N 1
ATOM 1553 C CA . LYS A 1 207 ? 58.503 -0.882 80.982 1.00 39.73 750 LYS A CA 1
ATOM 1554 C C . LYS A 1 207 ? 58.483 0.279 79.990 1.00 38.73 750 LYS A C 1
ATOM 1555 O O . LYS A 1 207 ? 59.475 0.526 79.296 1.00 41.65 750 LYS A O 1
ATOM 1557 N N . ASP A 1 208 ? 57.358 0.990 79.899 1.00 29.88 751 ASP A N 1
ATOM 1558 C CA . ASP A 1 208 ? 57.233 2.079 78.936 1.00 28.63 751 ASP A CA 1
ATOM 1559 C C . ASP A 1 208 ? 56.422 3.258 79.467 1.00 27.31 751 ASP A C 1
ATOM 1560 O O . ASP A 1 208 ? 56.087 4.159 78.689 1.00 27.15 751 ASP A O 1
ATOM 1565 N N . LYS A 1 209 ? 56.100 3.291 80.757 1.00 24.96 752 LYS A N 1
ATOM 1566 C CA . LYS A 1 209 ? 55.271 4.358 81.297 1.00 22.63 752 LYS A CA 1
ATOM 1567 C C . LYS A 1 209 ? 55.595 4.533 82.773 1.00 21.10 752 LYS A C 1
ATOM 1568 O O . LYS A 1 209 ? 56.277 3.707 83.382 1.00 22.61 752 LYS A O 1
ATOM 1574 N N . TYR A 1 210 ? 55.097 5.631 83.336 1.00 18.96 753 TYR A N 1
ATOM 1575 C CA . TYR A 1 210 ? 55.275 5.952 84.747 1.00 18.66 753 TYR A CA 1
ATOM 1576 C C . TYR A 1 210 ? 54.030 5.545 85.522 1.00 18.68 753 TYR A C 1
ATOM 1577 O O . TYR A 1 210 ? 52.906 5.836 85.101 1.00 19.20 753 TYR A O 1
ATOM 1586 N N . ILE A 1 211 ? 54.234 4.876 86.653 1.00 17.72 754 ILE A N 1
ATOM 1587 C CA . ILE A 1 211 ? 53.156 4.437 87.530 1.00 17.55 754 ILE A CA 1
ATOM 1588 C C . ILE A 1 211 ? 53.247 5.249 88.813 1.00 16.94 754 ILE A C 1
ATOM 1589 O O . ILE A 1 211 ? 54.330 5.376 89.393 1.00 17.18 754 ILE A 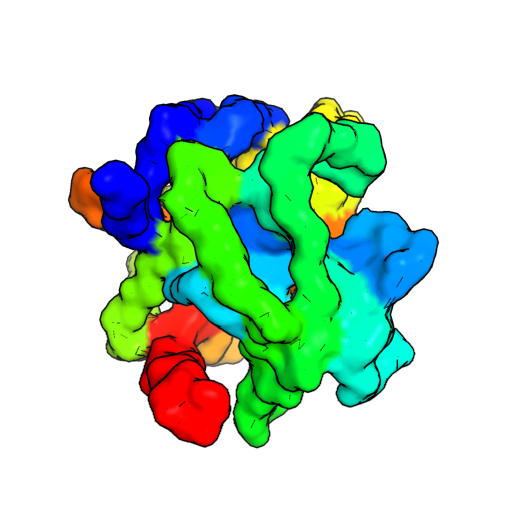O 1
ATOM 1594 N N . LEU A 1 212 ? 52.107 5.779 89.260 1.00 14.89 755 LEU A N 1
ATOM 1595 C CA . LEU A 1 212 ? 52.034 6.522 90.511 1.00 14.33 755 LEU A CA 1
ATOM 1596 C C . LEU A 1 212 ? 52.117 5.549 91.681 1.00 15.06 755 LEU A C 1
ATOM 1597 O O . LEU A 1 212 ? 51.229 4.706 91.863 1.00 16.05 755 LEU A O 1
ATOM 1602 N N . GLN A 1 213 ? 53.188 5.650 92.469 1.00 14.24 756 GLN A N 1
ATOM 1603 C CA . GLN A 1 213 ? 53.351 4.762 93.610 1.00 14.26 756 GLN A CA 1
ATOM 1604 C C . GLN A 1 213 ? 53.255 5.464 94.950 1.00 14.00 756 GLN A C 1
ATOM 1605 O O . GLN A 1 213 ? 52.976 4.793 95.950 1.00 14.50 756 GLN A O 1
ATOM 1611 N N . GLY A 1 214 ? 53.448 6.779 95.000 1.00 12.09 757 GLY A N 1
ATOM 1612 C CA . GLY A 1 214 ? 53.435 7.481 96.271 1.00 12.27 757 GLY A CA 1
ATOM 1613 C C . GLY A 1 214 ? 52.794 8.850 96.162 1.00 12.21 757 GLY A C 1
ATOM 1614 O O . GLY A 1 214 ? 52.757 9.466 95.093 1.00 12.07 757 GLY A O 1
ATOM 1615 N N . VAL A 1 215 ? 52.312 9.333 97.310 1.00 10.85 758 VAL A N 1
ATOM 1616 C CA . VAL A 1 215 ? 51.839 10.705 97.456 1.00 10.81 758 VAL A CA 1
ATOM 1617 C C . VAL A 1 215 ? 52.698 11.364 98.527 1.00 10.67 758 VAL A C 1
ATOM 1618 O O . VAL A 1 215 ? 52.766 10.871 99.661 1.00 11.38 758 VAL A O 1
ATOM 1622 N N . THR A 1 216 ? 53.345 12.474 98.178 1.00 10.85 759 THR A N 1
ATOM 1623 C CA . THR A 1 216 ? 54.226 13.172 99.111 1.00 10.94 759 THR A CA 1
ATOM 1624 C C . THR A 1 216 ? 53.466 13.548 100.374 1.00 12.12 759 THR A C 1
ATOM 1625 O O . THR A 1 216 ? 52.412 14.184 100.309 1.00 12.20 759 THR A O 1
ATOM 1629 N N . SER A 1 217 ? 54.023 13.158 101.529 1.00 10.93 760 SER A N 1
ATOM 1630 C CA . SER A 1 217 ? 53.292 13.277 102.791 1.00 12.01 760 SER A CA 1
ATOM 1631 C C . SER A 1 217 ? 54.061 14.046 103.865 1.00 12.73 760 SER A C 1
ATOM 1632 O O . SER A 1 217 ? 53.700 15.181 104.170 1.00 12.69 760 SER A O 1
ATOM 1635 N N . TRP A 1 218 ? 55.117 13.460 104.437 1.00 12.87 761 TRP A N 1
ATOM 1636 C CA . TRP A 1 218 ? 55.806 14.098 105.555 1.00 13.32 761 TRP A CA 1
ATOM 1637 C C . TRP A 1 218 ? 57.270 13.689 105.578 1.00 14.03 761 TRP A C 1
ATOM 1638 O O . TRP A 1 218 ? 57.708 12.808 104.839 1.00 14.64 761 TRP A O 1
ATOM 1649 N N . GLY A 1 219 ? 58.014 14.324 106.488 1.00 16.24 762 GLY A N 1
ATOM 1650 C CA . GLY A 1 219 ? 59.396 13.978 106.774 1.00 17.07 762 GLY A CA 1
ATOM 1651 C C . GLY A 1 219 ? 59.806 14.601 108.086 1.00 17.49 762 GLY A C 1
ATOM 1652 O O . GLY A 1 219 ? 59.100 15.437 108.653 1.00 17.12 762 GLY A O 1
ATOM 1653 N N . LEU A 1 220 ? 60.958 14.151 108.577 1.00 19.83 763 LEU A N 1
ATOM 1654 C CA . LEU A 1 220 ? 61.658 14.828 109.672 1.00 20.52 763 LEU A CA 1
ATOM 1655 C C . LEU A 1 220 ? 62.517 15.875 108.978 1.00 20.94 763 LEU A C 1
ATOM 1656 O O . LEU A 1 220 ? 63.628 15.597 108.524 1.00 22.45 763 LEU A O 1
ATOM 1661 N N . GLY A 1 221 ? 61.971 17.080 108.836 1.00 21.55 764 GLY A N 1
ATOM 1662 C CA . GLY A 1 221 ? 62.623 18.065 107.995 1.00 22.47 764 GLY A CA 1
ATOM 1663 C C . GLY A 1 221 ? 62.633 17.644 106.528 1.00 21.42 764 GLY A C 1
ATOM 1664 O O . GLY A 1 221 ? 61.824 16.827 106.066 1.00 21.41 764 GLY A O 1
ATOM 1665 N N . CYS A 1 222 ? 63.591 18.212 105.794 1.00 24.18 765 CYS A N 1
ATOM 1666 C CA . CYS A 1 222 ? 63.771 17.921 104.377 1.00 23.49 765 CYS A CA 1
ATOM 1667 C C . CYS A 1 222 ? 65.250 17.737 104.097 1.00 24.11 765 CYS A C 1
ATOM 1668 O O . CYS A 1 222 ? 66.063 18.572 104.504 1.00 25.70 765 CYS A O 1
ATOM 1671 N N . ALA A 1 223 ? 65.595 16.656 103.399 1.00 22.08 766 ALA A N 1
ATOM 1672 C CA . ALA A 1 223 ? 66.946 16.418 102.900 1.00 23.24 766 ALA A CA 1
ATOM 1673 C C . ALA A 1 223 ? 67.971 16.225 104.011 1.00 23.98 766 ALA A C 1
ATOM 1674 O O . ALA A 1 223 ? 69.177 16.365 103.774 1.00 26.02 766 ALA A O 1
ATOM 1676 N N . ARG A 1 224 ? 67.527 15.902 105.215 1.00 25.03 767 ARG A N 1
ATOM 1677 C CA . ARG A 1 224 ? 68.500 15.663 106.274 1.00 27.10 767 ARG A CA 1
ATOM 1678 C C . ARG A 1 224 ? 69.159 14.302 106.066 1.00 27.42 767 ARG A C 1
ATOM 1679 O O . ARG A 1 224 ? 68.504 13.362 105.617 1.00 26.48 767 ARG A O 1
ATOM 1687 N N . PRO A 1 225 ? 70.443 14.158 106.398 1.00 29.10 768 PRO A N 1
ATOM 1688 C CA . PRO A 1 225 ? 71.045 12.820 106.383 1.00 28.64 768 PRO A CA 1
ATOM 1689 C C . PRO A 1 225 ? 70.258 11.866 107.273 1.00 28.91 768 PRO A C 1
ATOM 1690 O O . PRO A 1 225 ? 69.760 12.246 108.337 1.00 29.13 768 PRO A O 1
ATOM 1694 N N . ASN A 1 226 ? 70.142 10.618 106.819 1.00 29.47 769 ASN A N 1
ATOM 1695 C CA . ASN A 1 226 ? 69.529 9.536 107.580 1.00 28.99 769 ASN A CA 1
ATOM 1696 C C . ASN A 1 226 ? 68.051 9.761 107.853 1.00 27.71 769 ASN A C 1
ATOM 1697 O O . ASN A 1 226 ? 67.496 9.166 108.783 1.00 28.91 769 ASN A O 1
ATOM 1702 N N . LYS A 1 227 ? 67.400 10.610 107.061 1.00 23.95 770 LYS A N 1
ATOM 1703 C CA . LYS A 1 227 ? 65.995 10.970 107.266 1.00 23.25 770 LYS A CA 1
ATOM 1704 C C . LYS A 1 227 ? 65.297 11.010 105.913 1.00 22.66 770 LYS A C 1
ATOM 1705 O O . LYS A 1 227 ? 65.077 12.080 105.338 1.00 22.27 770 LYS A O 1
ATOM 1711 N N . PRO A 1 228 ? 64.921 9.853 105.380 1.00 21.43 771 PRO A N 1
ATOM 1712 C CA . PRO A 1 228 ? 64.270 9.828 104.068 1.00 20.91 771 PRO A CA 1
ATOM 1713 C C . PRO A 1 228 ? 62.836 10.335 104.146 1.00 20.18 771 PRO A C 1
ATOM 1714 O O . PRO A 1 228 ? 62.184 10.292 105.190 1.00 19.81 771 PRO A O 1
ATOM 1718 N N . GLY A 1 229 ? 62.353 10.848 103.022 1.00 15.92 772 GLY A N 1
ATOM 1719 C CA . GLY A 1 229 ? 60.976 11.317 102.964 1.00 15.13 772 GLY A CA 1
ATOM 1720 C C . GLY A 1 229 ? 59.972 10.178 102.959 1.00 14.13 772 GLY A C 1
ATOM 1721 O O . GLY A 1 229 ? 60.245 9.067 102.506 1.00 14.40 772 GLY A O 1
ATOM 1722 N N . VAL A 1 230 ? 58.776 10.472 103.463 1.00 14.09 773 VAL A N 1
ATOM 1723 C CA . VAL A 1 230 ? 57.705 9.488 103.584 1.00 13.28 773 VAL A CA 1
ATOM 1724 C C . VAL A 1 230 ? 56.541 9.855 102.666 1.00 12.16 773 VAL A C 1
ATOM 1725 O O . VAL A 1 230 ? 56.141 11.022 102.575 1.00 12.16 773 VAL A O 1
ATOM 1729 N N . TYR A 1 231 ? 55.980 8.837 102.012 1.00 11.97 774 TYR A N 1
ATOM 1730 C CA . TYR A 1 231 ? 54.975 8.972 100.960 1.00 11.10 774 TYR A CA 1
ATOM 1731 C C . TYR A 1 231 ? 53.858 7.984 101.248 1.00 11.74 774 TYR A C 1
ATOM 1732 O O . TYR A 1 231 ? 54.124 6.869 101.696 1.00 12.40 774 TYR A O 1
ATOM 1741 N N . VAL A 1 232 ? 52.602 8.386 101.002 1.00 12.60 775 VAL A N 1
ATOM 1742 C CA . VAL A 1 232 ? 51.507 7.429 101.097 1.00 13.21 775 VAL A CA 1
ATOM 1743 C C . VAL A 1 232 ? 51.644 6.413 99.971 1.00 12.85 775 VAL A C 1
ATOM 1744 O O . VAL A 1 232 ? 51.906 6.783 98.819 1.00 12.20 775 VAL A O 1
ATOM 1748 N N . ARG A 1 233 ? 51.507 5.129 100.310 1.00 16.18 776 ARG A N 1
ATOM 1749 C CA . ARG A 1 233 ? 51.665 4.016 99.368 1.00 15.44 776 ARG A CA 1
ATOM 1750 C C . ARG A 1 233 ? 50.376 3.875 98.562 1.00 16.46 776 ARG A C 1
ATOM 1751 O O . ARG A 1 233 ? 49.400 3.280 99.026 1.00 16.95 776 ARG A O 1
ATOM 1759 N N . VAL A 1 234 ? 50.391 4.399 97.330 1.00 14.62 777 VAL A N 1
ATOM 1760 C CA . VAL A 1 234 ? 49.174 4.500 96.525 1.00 14.76 777 VAL A CA 1
ATOM 1761 C C . VAL A 1 234 ? 48.524 3.136 96.308 1.00 16.30 777 VAL A C 1
ATOM 1762 O O . VAL A 1 234 ? 47.290 3.022 96.273 1.00 16.34 777 VAL A O 1
ATOM 1766 N N . SER A 1 235 ? 49.332 2.080 96.157 1.00 18.35 778 SER A N 1
ATOM 1767 C CA . SER A 1 235 ? 48.768 0.776 95.810 1.00 20.44 778 SER A CA 1
ATOM 1768 C C . SER A 1 235 ? 47.809 0.263 96.87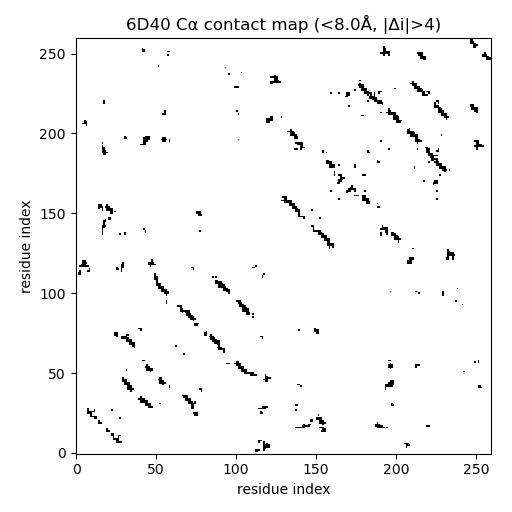5 1.00 20.56 778 SER A C 1
ATOM 1769 O O . SER A 1 235 ? 46.888 -0.505 96.564 1.00 22.50 778 SER A O 1
ATOM 1772 N N . ARG A 1 236 ? 48.001 0.665 98.130 1.00 20.45 779 ARG A N 1
ATOM 1773 C CA . ARG A 1 236 ? 47.092 0.230 99.186 1.00 21.32 779 ARG A CA 1
ATOM 1774 C C . ARG A 1 236 ? 45.739 0.924 99.131 1.00 22.33 779 ARG A C 1
ATOM 1775 O O . ARG A 1 236 ? 44.855 0.581 99.928 1.00 23.98 779 ARG A O 1
ATOM 1783 N N . PHE A 1 237 ? 45.545 1.863 98.199 1.00 19.63 780 PHE A N 1
ATOM 1784 C CA . PHE A 1 237 ? 44.327 2.659 98.132 1.00 19.19 780 PHE A CA 1
ATOM 1785 C C . PHE A 1 237 ? 43.656 2.612 96.764 1.00 19.81 780 PHE A C 1
ATOM 1786 O O . PHE A 1 237 ? 42.681 3.335 96.546 1.00 20.14 780 PHE A O 1
ATOM 1794 N N . VAL A 1 238 ? 44.155 1.781 95.846 1.00 22.34 781 VAL A N 1
ATOM 1795 C CA . VAL A 1 238 ? 43.613 1.748 94.489 1.00 21.88 781 VAL A CA 1
ATOM 1796 C C . VAL A 1 238 ? 42.153 1.3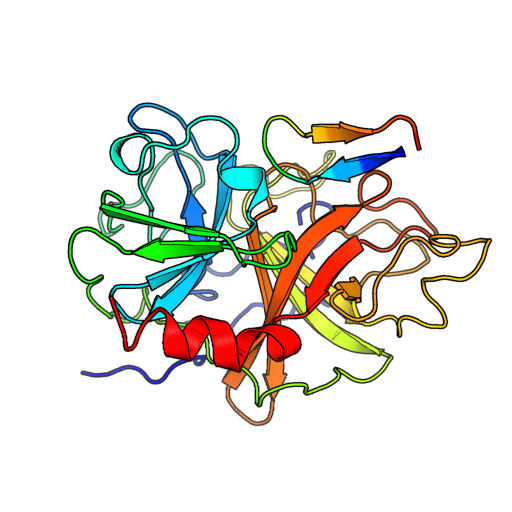09 94.499 1.00 24.31 781 VAL A C 1
ATOM 1797 O O . VAL A 1 238 ? 41.310 1.900 93.814 1.00 24.07 781 VAL A O 1
ATOM 1801 N N . THR A 1 239 ? 41.831 0.275 95.282 1.00 23.79 782 THR A N 1
ATOM 1802 C CA . THR A 1 239 ? 40.452 -0.196 95.357 1.00 25.93 782 THR A CA 1
ATOM 1803 C C . THR A 1 239 ? 39.528 0.897 95.883 1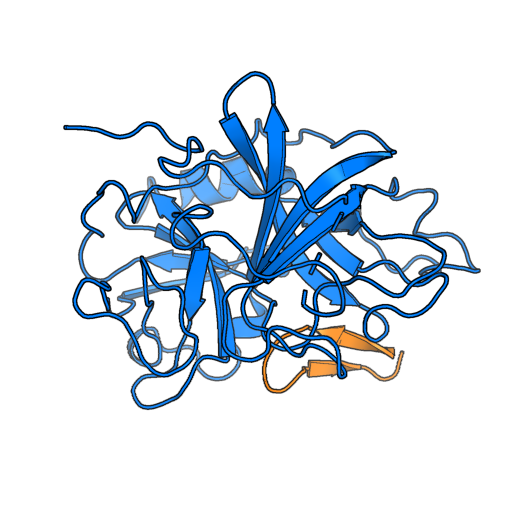.00 25.60 782 THR A C 1
ATOM 1804 O O . THR A 1 239 ? 38.438 1.114 95.341 1.00 26.69 782 THR A O 1
ATOM 1808 N N . TRP A 1 240 ? 39.965 1.622 96.915 1.00 23.84 783 TRP A N 1
ATOM 1809 C CA . TRP A 1 240 ? 39.171 2.736 97.423 1.00 23.76 783 TRP A CA 1
ATOM 1810 C C . TRP A 1 240 ? 38.994 3.822 96.358 1.00 22.56 783 TRP A C 1
ATOM 1811 O O . TRP A 1 240 ? 37.885 4.329 96.150 1.00 23.48 783 TRP A O 1
ATOM 1822 N N . ILE A 1 241 ? 40.083 4.196 95.682 1.00 21.18 784 ILE A N 1
ATOM 1823 C CA . ILE A 1 241 ? 40.019 5.236 94.654 1.00 20.22 784 ILE A CA 1
ATOM 1824 C C . ILE A 1 241 ? 39.046 4.845 93.546 1.00 21.75 784 ILE A C 1
ATOM 1825 O O . ILE A 1 241 ? 38.229 5.658 93.096 1.00 22.08 784 ILE A O 1
ATOM 1830 N N . GLU A 1 242 ? 39.153 3.607 93.064 1.00 23.81 785 GLU A N 1
ATOM 1831 C CA . GLU A 1 242 ? 38.239 3.140 92.028 1.00 25.60 785 GLU A CA 1
ATOM 1832 C C . GLU A 1 242 ? 36.794 3.213 92.498 1.00 27.47 785 GLU A C 1
ATOM 1833 O O . GLU A 1 242 ? 35.904 3.610 91.736 1.00 28.46 785 GLU A O 1
ATOM 1839 N N . GLY A 1 243 ? 36.543 2.848 93.756 1.00 26.51 786 GLY A N 1
ATOM 1840 C CA . GLY A 1 243 ? 35.182 2.894 94.263 1.00 28.56 786 GLY A CA 1
ATOM 1841 C C . GLY A 1 243 ? 34.628 4.304 94.301 1.00 28.23 786 GLY A C 1
ATOM 1842 O O . GLY A 1 243 ? 33.472 4.538 93.946 1.00 29.71 786 GLY A O 1
ATOM 1843 N N . VAL A 1 244 ? 35.450 5.268 94.722 1.00 25.64 787 VAL A N 1
ATOM 1844 C CA . VAL A 1 244 ? 34.986 6.650 94.785 1.00 25.23 787 VAL A CA 1
ATOM 1845 C C . VAL A 1 244 ? 34.639 7.162 93.394 1.00 25.35 787 VAL A C 1
ATOM 1846 O O . VAL A 1 244 ? 33.606 7.812 93.195 1.00 26.63 787 VAL A O 1
ATOM 1850 N N . MET A 1 245 ? 35.500 6.882 92.410 1.00 25.88 788 MET A N 1
ATOM 1851 C CA A MET A 1 245 ? 35.237 7.349 91.054 0.48 25.95 788 MET A CA 1
ATOM 1852 C CA B MET A 1 245 ? 35.242 7.344 91.050 0.52 25.95 788 MET A CA 1
ATOM 1853 C C . MET A 1 245 ? 33.994 6.687 90.469 1.00 29.35 788 MET A C 1
ATOM 1854 O O . MET A 1 245 ? 33.217 7.334 89.756 1.00 30.11 788 MET A O 1
ATOM 1863 N N . ARG A 1 246 ? 33.787 5.404 90.768 1.00 28.56 789 ARG A N 1
ATOM 1864 C CA . ARG A 1 246 ? 32.622 4.689 90.247 1.00 31.41 789 ARG A CA 1
ATOM 1865 C C . ARG A 1 246 ? 31.325 5.225 90.838 1.00 33.22 789 ARG A C 1
ATOM 1866 O O . ARG A 1 246 ? 30.298 5.281 90.148 1.00 35.32 789 ARG A O 1
ATOM 1874 N N . ASN A 1 247 ? 31.344 5.621 92.109 1.00 32.57 790 ASN A N 1
ATOM 1875 C CA . ASN A 1 247 ? 30.122 5.955 92.832 1.00 34.68 790 ASN A CA 1
ATOM 1876 C C . ASN A 1 247 ? 29.818 7.445 92.875 1.00 34.11 790 ASN A C 1
ATOM 1877 O O . ASN A 1 247 ? 28.766 7.829 93.393 1.00 36.08 790 ASN A O 1
ATOM 1882 N N . ASN A 1 248 ? 30.705 8.292 92.367 1.00 34.98 791 ASN A N 1
ATOM 1883 C CA . ASN A 1 248 ? 30.500 9.729 92.470 1.00 36.22 791 ASN A CA 1
ATOM 1884 C C . ASN A 1 248 ? 30.823 10.441 91.170 1.00 36.99 791 ASN A C 1
ATOM 1885 O O . ASN A 1 248 ? 30.932 9.827 90.106 1.00 38.24 791 ASN A O 1
ATOM 1891 N N . GLY B 2 1 ? 58.628 15.766 115.736 1.00 39.49 1 GLY C N 1
ATOM 1892 C CA . GLY B 2 1 ? 59.580 16.122 114.702 1.00 37.96 1 GLY C CA 1
ATOM 1893 C C . GLY B 2 1 ? 59.012 16.010 113.300 1.00 35.76 1 GLY C C 1
ATOM 1894 O O . GLY B 2 1 ? 59.554 16.588 112.359 1.00 34.60 1 GLY C O 1
ATOM 1895 N N . ARG B 2 2 ? 57.920 15.261 113.162 1.00 29.16 2 ARG C N 1
ATOM 1896 C CA . ARG B 2 2 ? 57.288 15.095 111.857 1.00 27.60 2 ARG C CA 1
ATOM 1897 C C . ARG B 2 2 ? 56.696 16.411 111.380 1.00 27.27 2 ARG C C 1
ATOM 1898 O O . ARG B 2 2 ? 56.028 17.125 112.131 1.00 28.55 2 ARG C O 1
ATOM 1906 N N . CYS B 2 3 ? 56.919 16.726 110.111 1.00 25.94 3 CYS C N 1
ATOM 1907 C CA . CYS B 2 3 ? 56.241 17.855 109.493 1.00 25.49 3 CYS C CA 1
ATOM 1908 C C . CYS B 2 3 ? 55.653 17.396 108.172 1.00 24.49 3 CYS C C 1
ATOM 1909 O O . CYS B 2 3 ? 56.359 16.811 107.343 1.00 23.61 3 CYS C O 1
ATOM 1912 N N . TYR B 2 4 ? 54.359 17.635 107.999 1.00 23.63 4 TYR C N 1
ATOM 1913 C CA . TYR B 2 4 ? 53.726 17.415 106.707 1.00 22.15 4 TYR C CA 1
ATOM 1914 C C . TYR B 2 4 ? 54.124 18.552 105.779 1.00 21.68 4 TYR C C 1
ATOM 1915 O O . TYR B 2 4 ? 54.235 19.704 106.201 1.00 22.75 4 TYR C O 1
ATOM 1924 N N . LYS B 2 5 ? 54.353 18.218 104.505 1.00 20.20 5 LYS C N 1
ATOM 1925 C CA . LYS B 2 5 ? 55.026 19.112 103.552 1.00 19.68 5 LYS C CA 1
ATOM 1926 C C . LYS B 2 5 ? 54.088 20.048 102.787 1.00 19.68 5 LYS C C 1
ATOM 1927 O O . LYS B 2 5 ? 54.294 20.306 101.597 1.00 18.81 5 LYS C O 1
ATOM 1933 N N . SER B 2 6 ? 53.047 20.562 103.437 1.00 20.74 6 SER C N 1
ATOM 1934 C CA . SER B 2 6 ? 52.207 21.616 102.892 1.00 21.09 6 SER C CA 1
ATOM 1935 C C . SER B 2 6 ? 52.829 22.990 103.154 1.00 22.35 6 SER C C 1
ATOM 1936 O O . SER B 2 6 ? 53.840 23.124 103.855 1.00 22.79 6 SER C O 1
ATOM 1939 N N . ILE B 2 7 ? 52.211 24.026 102.586 1.00 23.43 7 ILE C N 1
ATOM 1940 C CA . ILE B 2 7 ? 52.507 25.416 102.910 1.00 25.21 7 ILE C CA 1
ATOM 1941 C C . ILE B 2 7 ? 51.264 26.015 103.570 1.00 27.63 7 ILE C C 1
ATOM 1942 O O . ILE B 2 7 ? 50.230 26.165 102.906 1.00 26.43 7 ILE C O 1
ATOM 1947 N N . PRO B 2 8 ? 51.311 26.376 104.863 1.00 29.53 8 PRO C N 1
ATOM 1948 C CA . PRO B 2 8 ? 52.430 26.171 105.787 1.00 29.48 8 PRO C CA 1
ATOM 1949 C C . PRO B 2 8 ? 52.512 24.709 106.218 1.00 28.48 8 PRO C C 1
ATOM 1950 O O . PRO B 2 8 ? 51.518 23.985 106.089 1.00 28.50 8 PRO C O 1
ATOM 1954 N N . PRO B 2 9 ? 53.679 24.270 106.682 1.00 29.52 9 PRO C N 1
ATOM 1955 C CA . PRO B 2 9 ? 53.792 22.895 107.172 1.00 29.12 9 PRO C CA 1
ATOM 1956 C C . PRO B 2 9 ? 52.943 22.702 108.416 1.00 31.29 9 PRO C C 1
ATOM 1957 O O . PRO B 2 9 ? 52.683 23.638 109.175 1.00 32.88 9 PRO C O 1
ATOM 1961 N N . ILE B 2 10 ? 52.488 21.468 108.603 1.00 27.90 10 ILE C N 1
ATOM 1962 C CA . ILE B 2 10 ? 51.825 21.041 109.830 1.00 29.21 10 ILE C CA 1
ATOM 1963 C C . ILE B 2 10 ? 52.824 20.166 110.572 1.00 29.48 10 ILE C C 1
ATOM 1964 O O . ILE B 2 10 ? 53.232 19.115 110.065 1.00 28.17 10 ILE C O 1
ATOM 1969 N N . CYS B 2 11 ? 53.236 20.603 111.762 1.00 32.18 11 CYS C N 1
ATOM 1970 C CA . CYS B 2 11 ? 54.344 19.974 112.466 1.00 32.38 11 CYS C CA 1
ATOM 1971 C C . CYS B 2 11 ? 53.904 19.421 113.813 1.00 34.19 11 CYS C C 1
ATOM 1972 O O . CYS B 2 11 ? 52.937 19.890 114.421 1.00 35.84 11 CYS C O 1
ATOM 1975 N N . PHE B 2 12 ? 54.647 18.429 114.280 1.00 33.34 12 PHE C N 1
ATOM 1976 C CA . PHE B 2 12 ? 54.330 17.698 115.496 1.00 34.88 12 PHE C CA 1
ATOM 1977 C C . PHE B 2 12 ? 55.527 17.669 116.430 1.00 37.18 12 PHE C C 1
ATOM 1978 O O . PHE B 2 12 ? 56.672 17.835 115.998 1.00 35.65 12 PHE C O 1
ATOM 1986 N N . PRO B 2 13 ? 55.290 17.475 117.730 1.00 37.54 13 PRO C N 1
ATOM 1987 C CA . PRO B 2 13 ? 56.400 17.529 118.696 1.00 39.23 13 PRO C CA 1
ATOM 1988 C C . PRO B 2 13 ? 57.490 16.501 118.447 1.00 38.31 13 PRO C C 1
ATOM 1989 O O . PRO B 2 13 ? 58.622 16.705 118.904 1.00 39.22 13 PRO C O 1
ATOM 1993 N N . ASP B 2 14 ? 57.194 15.411 117.741 1.00 39.40 14 ASP C N 1
ATOM 1994 C CA . ASP B 2 14 ? 58.178 14.355 117.511 1.00 38.62 14 ASP C CA 1
ATOM 1995 C C . ASP B 2 14 ? 58.987 14.589 116.232 1.00 36.52 14 ASP C C 1
ATOM 1996 O O . ASP B 2 14 ? 59.902 13.823 115.920 1.00 35.91 14 ASP C O 1
#

Radius of gyration: 16.42 Å; Cα contacts (8 Å, |Δi|>4): 762; chains: 2; bounding box: 43×38×49 Å

GO terms:
  GO:0005576 extracellular region (C, IDA)
  GO:0007596 blood coagulation (P, IMP)
  GO:0005515 protein binding (F, IPI)
  GO:0042730 fibrinolysis (P, IDA)
  GO:0004252 serine-type endopeptidase activity (F, IDA)
  GO:0030574 collagen catabolic process (P, IDA)
  GO:0051919 positive regulation of fibrinolysis (P, IDA)
  GO:0008236 serine-type peptidase activity (F, TAS)
  GO:0005102 signaling receptor binding (F, IPI)
  GO:0019904 protein domain specific binding (F, IPI)
  GO:0005576 extracellular region (C, TAS)
  GO:0005886 plasma membrane (C, TAS)
  GO:0031093 platelet alpha granule lumen (C, TAS)
  GO:0009897 external side of plasma membrane (C, IDA)
  GO:0009986 cell surface (C, IDA)
  GO:0010812 negative regulation of cell-substrate adhesion (P, IDA)
  GO:0004175 endopeptidase activity (F, IDA)
  GO:0022617 extracellular matrix disassembly (P, IDA)
  GO:0051918 negative regulation of fibrinolysis (P, IDA)
  GO:2000048 negative regulation of cell-cell adhesion mediated by cadherin (P, TAS)

Nearest PDB structures (foldseek):
  9azk-assembly2_B  TM=1.001E+00  e=3.673E-48  Homo sapiens
  6d3z-assembly1_A  TM=9.997E-01  e=1.246E-47  Homo sapiens
  7uah-assembly1_A  TM=9.982E-01  e=1.314E-47  Homo sapiens
  9azk-assembly3_C  TM=1.000E+00  e=8.432E-47  Homo sapiens
  1bui-assembly1_A  TM=9.936E-01  e=1.565E-45  Homo sapiens

InterPro domains:
  IPR000001 Kringle [PF00051] (103-181)
  IPR000001 Kringle [PF00051] (185-262)
  IPR000001 Kringle [PF00051] (275-352)
  IPR000001 Kringle [PF00051] (377-454)
  IPR000001 Kringle [PF00051] (481-560)
  IPR000001 Kringle [PS50070] (102-181)
  IPR000001 Kringle [PS50070] (184-262)
  IPR000001 Kringle [PS50070] (274-352)
  IPR000001 Kringle [PS50070] (376-454)
  IPR000001 Kringle [PS50070] (480-560)
  IPR000001 Kringle [SM00130] (101-183)
  IPR000001 Kringle [SM00130] (184-264)
  IPR000001 Kringle [SM00130] (273-354)
  IPR000001 Kringle [SM00130] (375-456)
  IPR000001 Kringle [SM00130] (479-562)
  IPR000001 Kringle [cd00108] (102-182)
  IPR000001 Kringle [cd00108] (182-262)
  IPR000001 Kringle [cd00108] (272-353)
  IPR000001 Kringle [cd00108] (375-455)
  IPR000001 Kringle [cd00108] (478-561)

CATH classification: 2.40.10.10

Foldseek 3Di:
DDDAAFAALDDWDPQLQADTFFTDQLNQQQKKFKAFPPGFGFEIWGAAFQFKTKFWQVVCVVDQAQQGMKIWGLAWFRPPGDPPIDIFGFHDKADDVVPGTMIMTTTPDTHDDDSRHHGHAADAAPDDDDFFAWKKAWFQADHPPDPDHRGIGMHIWTWHAPVVCCDPLAVVNPADPQKTWIHDLQFRHFDAGSHGTTFIWGDDDRGTYTQWGFDDWPHHRHHRITGMTGGRSNCPVVVVVVVVVD/DDWDPDVVIDDDPD

Secondary structure (DSSP, 8-state):
----TT--SSPPP----BSSEEPPTTSSTTEEEEEESS--EEEEEEEEETTEEEE-GGGGTT-S-GGGEEEEES--BSSS--TT-EEEEEEEEEE-TT--S-EEEEESSPPPPBTTB-PPBPPPTT--PPTT-EEEEEES---TT-S-TTB-EEEEEEEE-HHHHTSTTTTTT---TTEEEES-TT---B--TT-TT-EEEEEETTEEEEEEEEEEEESSS-TT--EEEEEGGGGHHHHHHHHHH-/-EEE-SSS-EE---

B-factor: mean 25.03, std 9.62, range [9.64, 70.67]